Protein AF-A0A520QTR4-F1 (afdb_monomer)

Structure (mmCIF, N/CA/C/O backbone):
data_AF-A0A520QTR4-F1
#
_entry.id   AF-A0A520QTR4-F1
#
loop_
_atom_site.group_PDB
_atom_site.id
_atom_site.type_symbol
_atom_site.label_atom_id
_atom_site.label_alt_id
_atom_site.label_comp_id
_atom_site.label_asym_id
_atom_site.label_entity_id
_atom_site.label_seq_id
_atom_site.pdbx_PDB_ins_code
_atom_site.Cartn_x
_atom_site.Cartn_y
_atom_site.Cartn_z
_atom_site.occupancy
_atom_site.B_iso_or_equiv
_atom_site.auth_seq_id
_atom_site.auth_comp_id
_atom_site.auth_asym_id
_atom_site.auth_atom_id
_atom_site.pdbx_PDB_model_num
ATOM 1 N N . MET A 1 1 ? -9.742 20.555 -25.425 1.00 28.09 1 MET A N 1
ATOM 2 C CA . MET A 1 1 ? -9.258 20.853 -24.062 1.00 28.09 1 MET A CA 1
ATOM 3 C C . MET A 1 1 ? -10.455 21.306 -23.229 1.00 28.09 1 MET A C 1
ATOM 5 O O . MET A 1 1 ? -10.866 22.453 -23.338 1.00 28.09 1 MET A O 1
ATOM 9 N N . ARG A 1 2 ? -11.120 20.382 -22.523 1.00 24.83 2 ARG A N 1
ATOM 10 C CA . ARG A 1 2 ? -12.203 20.721 -21.587 1.00 24.83 2 ARG A CA 1
ATOM 11 C C . ARG A 1 2 ? -11.558 20.913 -20.219 1.00 24.83 2 ARG A C 1
ATOM 13 O O . ARG A 1 2 ? -11.101 19.946 -19.628 1.00 24.83 2 ARG A O 1
ATOM 20 N N . ALA A 1 3 ? -11.471 22.160 -19.768 1.00 27.55 3 ALA A N 1
ATOM 21 C CA . ALA A 1 3 ? -11.106 22.474 -18.397 1.00 27.55 3 ALA A CA 1
ATOM 22 C C . ALA A 1 3 ? -12.254 22.013 -17.489 1.00 27.55 3 ALA A C 1
ATOM 24 O O . ALA A 1 3 ? -13.329 22.614 -17.500 1.00 27.55 3 ALA A O 1
ATOM 25 N N . TYR A 1 4 ? -12.046 20.930 -16.742 1.00 31.22 4 TYR A N 1
ATOM 26 C CA . TYR A 1 4 ? -12.909 20.571 -15.621 1.00 31.22 4 TYR A CA 1
ATOM 27 C C . TYR A 1 4 ? -12.659 21.582 -14.494 1.00 31.22 4 TYR A C 1
ATOM 29 O O . TYR A 1 4 ? -11.861 21.366 -13.590 1.00 31.22 4 TYR A O 1
ATOM 37 N N . GLN A 1 5 ? -13.326 22.735 -14.569 1.00 32.75 5 GLN A N 1
ATOM 38 C CA . GLN A 1 5 ? -13.580 23.561 -13.394 1.00 32.75 5 GLN A CA 1
ATOM 39 C C . GLN A 1 5 ? -14.722 22.908 -12.613 1.00 32.75 5 GLN A C 1
ATOM 41 O O . GLN A 1 5 ? -15.891 23.237 -12.796 1.00 32.75 5 GLN A O 1
ATOM 46 N N . GLY A 1 6 ? -14.373 21.934 -11.777 1.00 25.56 6 GLY A N 1
ATOM 47 C CA . GLY A 1 6 ? -15.252 21.397 -10.748 1.00 25.56 6 GLY A CA 1
ATOM 48 C C . GLY A 1 6 ? -14.801 21.931 -9.398 1.00 25.56 6 GLY A C 1
ATOM 49 O O . GLY A 1 6 ? -13.712 21.607 -8.939 1.00 25.56 6 GLY A O 1
ATOM 50 N N . TYR A 1 7 ? -15.630 22.750 -8.756 1.00 31.52 7 TYR A N 1
ATOM 51 C CA . TYR A 1 7 ? -15.558 22.937 -7.310 1.00 31.52 7 TYR A CA 1
ATOM 52 C C . TYR A 1 7 ? -15.671 21.546 -6.661 1.00 31.52 7 TYR A C 1
ATOM 54 O O . TYR A 1 7 ? -16.750 20.954 -6.679 1.00 31.52 7 TYR A O 1
ATOM 62 N N . ALA A 1 8 ? -14.565 21.006 -6.143 1.00 29.84 8 ALA A N 1
ATOM 63 C CA . ALA A 1 8 ? -14.517 19.694 -5.504 1.00 29.84 8 ALA A CA 1
ATOM 64 C C . ALA A 1 8 ? -15.183 19.747 -4.120 1.00 29.84 8 ALA A C 1
ATOM 66 O O . ALA A 1 8 ? -14.545 19.848 -3.076 1.00 29.84 8 ALA A O 1
ATOM 67 N N . SER A 1 9 ? -16.511 19.692 -4.126 1.00 31.62 9 SER A N 1
ATOM 68 C CA . SER A 1 9 ? -17.288 19.157 -3.015 1.00 31.62 9 SER A CA 1
ATOM 69 C C . SER A 1 9 ? -17.184 17.629 -3.070 1.00 31.62 9 SER A C 1
ATOM 71 O O . SER A 1 9 ? -17.951 17.005 -3.789 1.00 31.62 9 SER A O 1
ATOM 73 N N . ASN A 1 10 ? -16.190 17.109 -2.342 1.00 46.09 10 ASN A N 1
ATOM 74 C CA . ASN A 1 10 ? -16.009 15.781 -1.733 1.00 46.09 10 ASN A CA 1
ATOM 75 C C . ASN A 1 10 ? -16.319 14.463 -2.496 1.00 46.09 10 ASN A C 1
ATOM 77 O O . ASN A 1 10 ? -17.395 14.253 -3.041 1.00 46.09 10 ASN A O 1
ATOM 81 N N . ASN A 1 11 ? -15.386 13.511 -2.314 1.00 44.66 11 ASN A N 1
ATOM 82 C CA . ASN A 1 11 ? -15.512 12.045 -2.433 1.00 44.66 11 ASN A CA 1
ATOM 83 C C . ASN A 1 11 ? -14.903 11.332 -3.658 1.00 44.66 11 ASN A C 1
ATOM 85 O O . ASN A 1 11 ? -15.283 10.202 -3.949 1.00 44.66 11 ASN A O 1
ATOM 89 N N . SER A 1 12 ? -13.924 11.932 -4.333 1.00 54.09 12 SER A N 1
ATOM 90 C CA . SER A 1 12 ? -13.092 11.267 -5.352 1.00 54.09 12 SER A CA 1
ATOM 91 C C . SER A 1 12 ? -11.619 11.329 -4.942 1.00 54.09 12 SER A C 1
ATOM 93 O O . SER A 1 12 ? -11.138 12.413 -4.604 1.00 54.09 12 SER A O 1
ATOM 95 N N . GLY A 1 13 ? -10.928 10.193 -4.964 1.00 60.75 13 GLY A N 1
ATOM 96 C CA . GLY A 1 13 ? -9.531 10.050 -4.554 1.00 60.75 13 GLY A CA 1
ATOM 97 C C . GLY A 1 13 ? -8.805 9.071 -5.469 1.00 60.75 13 GLY A C 1
ATOM 98 O O . GLY A 1 13 ? -9.439 8.345 -6.236 1.00 60.75 13 GLY A O 1
ATOM 99 N N . ASP A 1 14 ? -7.480 9.065 -5.397 1.00 76.12 14 ASP A N 1
ATOM 100 C CA . ASP A 1 14 ? -6.654 8.163 -6.187 1.00 76.12 14 ASP A CA 1
ATOM 101 C C . ASP A 1 14 ? -6.717 6.748 -5.606 1.00 76.12 14 ASP A C 1
ATOM 103 O O . ASP A 1 14 ? -6.559 6.518 -4.403 1.00 76.12 14 ASP A O 1
ATOM 107 N N . THR A 1 15 ? -6.907 5.774 -6.484 1.00 84.81 15 THR A N 1
ATOM 108 C CA . THR A 1 15 ? -6.666 4.362 -6.193 1.00 84.81 15 THR A CA 1
ATOM 109 C C . THR A 1 15 ? -5.233 4.038 -6.584 1.00 84.81 15 THR A C 1
ATOM 111 O O . THR A 1 15 ? -4.747 4.493 -7.621 1.00 84.81 15 THR A O 1
ATOM 114 N N . VAL A 1 16 ? -4.533 3.257 -5.764 1.00 88.75 16 VAL A N 1
ATOM 115 C CA . VAL A 1 16 ? -3.135 2.887 -6.013 1.00 88.75 16 VAL A CA 1
ATOM 116 C C . VAL A 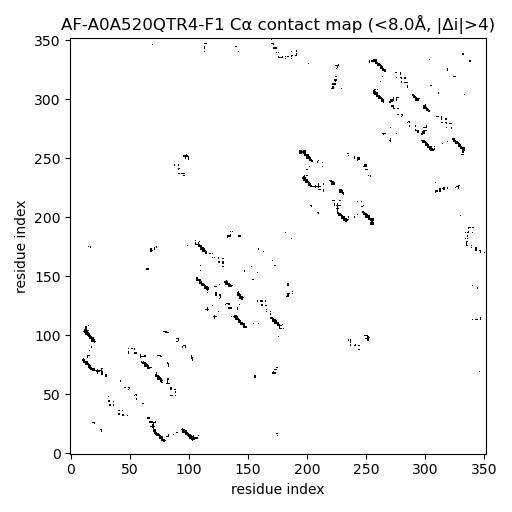1 16 ? -2.945 1.405 -5.735 1.00 88.75 16 VAL A C 1
ATOM 118 O O . VAL A 1 16 ? -3.335 0.906 -4.680 1.00 88.75 16 VAL A O 1
ATOM 121 N N . LEU A 1 17 ? -2.288 0.707 -6.657 1.00 92.12 17 LEU A N 1
ATOM 122 C CA . LEU A 1 17 ? -1.875 -0.681 -6.503 1.00 92.12 17 LEU A CA 1
ATOM 123 C C . LEU A 1 17 ? -0.378 -0.812 -6.777 1.00 92.12 17 LEU A C 1
ATOM 125 O O . LEU A 1 17 ? 0.110 -0.476 -7.854 1.00 92.12 17 LEU A O 1
ATOM 129 N N . VAL A 1 18 ? 0.340 -1.371 -5.809 1.00 94.50 18 VAL A N 1
ATOM 130 C CA . VAL A 1 18 ? 1.719 -1.832 -5.974 1.00 94.50 18 VAL A CA 1
ATOM 131 C C . VAL A 1 18 ? 1.753 -3.297 -5.599 1.00 94.50 18 VAL A C 1
ATOM 133 O O . VAL A 1 18 ? 1.499 -3.653 -4.448 1.00 94.50 18 VAL A O 1
ATOM 136 N N . ALA A 1 19 ? 2.059 -4.151 -6.566 1.00 95.88 19 ALA A N 1
ATOM 137 C CA . ALA A 1 19 ? 2.085 -5.592 -6.377 1.00 95.88 19 ALA A CA 1
ATOM 138 C C . ALA A 1 19 ? 3.401 -6.180 -6.885 1.00 95.88 19 ALA A C 1
ATOM 140 O O . ALA A 1 19 ? 3.914 -5.771 -7.923 1.00 95.88 19 ALA A O 1
ATOM 141 N N . ARG A 1 20 ? 3.951 -7.152 -6.155 1.00 95.12 20 ARG A N 1
ATOM 142 C CA . ARG A 1 20 ? 5.206 -7.825 -6.496 1.00 95.12 20 ARG A CA 1
ATOM 143 C C . ARG A 1 20 ? 4.964 -9.291 -6.805 1.00 95.12 20 ARG A C 1
ATOM 145 O O . ARG A 1 20 ? 4.457 -10.037 -5.971 1.00 95.12 20 ARG A O 1
ATOM 152 N N . PHE A 1 21 ? 5.365 -9.710 -7.993 1.00 94.62 21 PHE A N 1
ATOM 153 C CA . PHE A 1 21 ? 5.276 -11.091 -8.445 1.00 94.62 21 PHE A CA 1
ATOM 154 C C . PHE A 1 21 ? 6.551 -11.870 -8.126 1.00 94.62 21 PHE A C 1
ATOM 156 O O . PHE A 1 21 ? 7.594 -11.305 -7.780 1.00 94.62 21 PHE A O 1
ATOM 163 N N . VAL A 1 22 ? 6.470 -13.195 -8.246 1.00 91.56 22 VAL A N 1
ATOM 164 C CA . VAL A 1 22 ? 7.665 -14.039 -8.168 1.00 91.56 22 VAL A CA 1
ATOM 165 C C . VAL A 1 22 ? 8.499 -13.836 -9.428 1.00 91.56 22 VAL A C 1
ATOM 167 O O . VAL A 1 22 ? 9.708 -13.625 -9.326 1.00 91.56 22 VAL A O 1
ATOM 170 N N . GLU A 1 23 ? 7.844 -13.819 -10.591 1.00 91.19 23 GLU A N 1
ATOM 171 C CA . GLU A 1 23 ? 8.488 -13.670 -11.891 1.00 91.19 23 GLU A CA 1
ATOM 172 C C . GLU A 1 23 ? 8.130 -12.342 -12.564 1.00 91.19 23 GLU A C 1
ATOM 174 O O . GLU A 1 23 ? 6.981 -11.903 -12.564 1.00 91.19 23 GLU A O 1
ATOM 179 N N . ALA A 1 24 ? 9.116 -11.717 -13.214 1.00 90.94 24 ALA A N 1
ATOM 180 C CA . ALA A 1 24 ? 8.921 -10.446 -13.921 1.00 90.94 24 ALA A CA 1
ATOM 181 C C . ALA A 1 24 ? 7.898 -10.550 -15.063 1.00 90.94 24 ALA A C 1
ATOM 183 O O . ALA A 1 24 ? 7.149 -9.614 -15.341 1.00 90.94 24 ALA A O 1
ATOM 184 N N . LYS A 1 25 ? 7.834 -11.728 -15.693 1.00 90.75 25 LYS A N 1
ATOM 185 C CA . LYS A 1 25 ? 6.895 -12.024 -16.774 1.00 90.75 25 LYS A CA 1
ATOM 186 C C . LYS A 1 25 ? 5.438 -11.866 -16.339 1.00 90.75 25 LYS A C 1
ATOM 188 O O . LYS A 1 25 ? 4.631 -11.424 -17.140 1.00 90.75 25 LYS A O 1
ATOM 193 N N . GLU A 1 26 ? 5.096 -12.190 -15.093 1.00 92.00 26 GLU A N 1
ATOM 194 C CA . GLU A 1 26 ? 3.707 -12.122 -14.621 1.00 92.00 26 GLU A CA 1
ATOM 195 C C . GLU A 1 26 ? 3.210 -10.674 -14.514 1.00 92.00 26 GLU A C 1
ATOM 197 O O . GLU A 1 26 ? 2.085 -10.382 -14.918 1.00 92.00 26 GLU A O 1
ATOM 202 N N . ALA A 1 27 ? 4.061 -9.765 -14.023 1.00 91.31 27 ALA A N 1
ATOM 203 C CA . ALA A 1 27 ? 3.766 -8.333 -14.002 1.00 91.31 27 ALA A CA 1
ATOM 204 C C . ALA A 1 27 ? 3.680 -7.772 -15.429 1.00 91.31 27 ALA A C 1
ATOM 206 O O . ALA A 1 27 ? 2.748 -7.037 -15.752 1.00 91.31 27 ALA A O 1
ATOM 207 N N . ALA A 1 28 ? 4.633 -8.159 -16.285 1.00 89.88 28 ALA A N 1
ATOM 208 C CA . ALA A 1 28 ? 4.667 -7.736 -17.677 1.00 89.88 28 ALA A CA 1
ATOM 209 C C . ALA A 1 28 ? 3.439 -8.216 -18.454 1.00 89.88 28 ALA A C 1
ATOM 211 O O . ALA A 1 28 ? 2.872 -7.418 -19.170 1.00 89.88 28 ALA A O 1
ATOM 212 N N . GLU A 1 29 ? 2.959 -9.450 -18.280 1.00 88.62 29 GLU A N 1
ATOM 213 C CA . GLU A 1 29 ? 1.775 -9.971 -18.986 1.00 88.62 29 GLU A CA 1
ATOM 214 C C . GLU A 1 29 ? 0.505 -9.152 -18.722 1.00 88.62 29 GLU A C 1
ATOM 216 O O . GLU A 1 29 ? -0.279 -8.936 -19.645 1.00 88.62 29 GLU A O 1
ATOM 221 N N . ILE A 1 30 ? 0.312 -8.676 -17.486 1.00 86.25 30 ILE A N 1
ATOM 222 C CA . ILE A 1 30 ? -0.836 -7.830 -17.126 1.00 86.25 30 ILE A CA 1
ATOM 223 C C . ILE A 1 30 ? -0.770 -6.490 -17.870 1.00 86.25 30 ILE A C 1
ATOM 225 O O . ILE A 1 30 ? -1.806 -5.973 -18.273 1.00 86.25 30 ILE A O 1
ATOM 229 N N . VAL A 1 31 ? 0.435 -5.948 -18.083 1.00 84.75 31 VAL A N 1
ATOM 230 C CA . VAL A 1 31 ? 0.668 -4.663 -18.768 1.00 84.75 31 VAL A CA 1
ATOM 231 C C . VAL A 1 31 ? 0.784 -4.821 -20.289 1.00 84.75 31 VAL A C 1
ATOM 233 O O . VAL A 1 31 ? 0.333 -3.967 -21.043 1.00 84.75 31 VAL A O 1
ATOM 236 N N . ASP A 1 32 ? 1.366 -5.915 -20.771 1.00 77.12 32 ASP A N 1
ATOM 237 C CA . ASP A 1 32 ? 1.573 -6.238 -22.185 1.00 77.12 32 ASP A CA 1
ATOM 238 C C . ASP A 1 32 ? 0.255 -6.578 -22.870 1.00 77.12 32 ASP A C 1
ATOM 240 O O . ASP A 1 32 ? 0.077 -6.233 -24.038 1.00 77.12 32 ASP A O 1
ATOM 244 N N . ALA A 1 33 ? -0.709 -7.141 -22.130 1.00 63.03 33 ALA A N 1
ATOM 245 C CA . ALA A 1 33 ? -2.104 -7.209 -22.562 1.00 63.03 33 ALA A CA 1
ATOM 246 C C . ALA A 1 33 ? -2.687 -5.824 -22.934 1.00 63.03 33 ALA A C 1
ATOM 248 O O . ALA A 1 33 ? -3.745 -5.758 -23.557 1.00 63.03 33 ALA A O 1
ATOM 249 N N . LEU A 1 34 ? -1.997 -4.731 -22.580 1.00 57.53 34 LEU A N 1
ATOM 250 C CA . LEU A 1 34 ? -2.409 -3.339 -22.753 1.00 57.53 34 LEU A CA 1
ATOM 251 C C . LEU A 1 34 ? -1.544 -2.555 -23.766 1.00 57.53 34 LEU A C 1
ATOM 253 O O . LEU A 1 34 ? -1.839 -1.390 -24.045 1.00 57.53 34 LEU A O 1
ATOM 257 N N . ARG A 1 35 ? -0.465 -3.137 -24.319 1.00 51.06 35 ARG A N 1
ATOM 258 C CA . ARG A 1 35 ? 0.473 -2.420 -25.212 1.00 51.06 35 ARG A CA 1
ATOM 259 C C . ARG A 1 35 ? -0.013 -2.342 -26.665 1.00 51.06 35 ARG A C 1
ATOM 261 O O . ARG A 1 35 ? -0.475 -3.325 -27.232 1.00 51.06 35 ARG A O 1
ATOM 268 N N . GLY A 1 36 ? 0.228 -1.191 -27.308 1.00 40.94 36 GLY A N 1
ATOM 269 C CA . GLY A 1 36 ? 0.114 -1.007 -28.769 1.00 40.94 36 GLY A CA 1
ATOM 270 C C . GLY A 1 36 ? -1.216 -0.436 -29.263 1.00 40.94 36 GLY A C 1
ATOM 271 O O . GLY A 1 36 ? -1.585 -0.622 -30.420 1.00 40.94 36 GLY A O 1
ATOM 272 N N . VAL A 1 37 ? -1.947 0.231 -28.381 1.00 44.81 37 VAL A N 1
ATOM 273 C CA . VAL A 1 37 ? -3.361 0.512 -28.551 1.00 44.81 37 VAL A CA 1
ATOM 274 C C . VAL A 1 37 ? -3.613 1.971 -28.136 1.00 44.81 37 VAL A C 1
ATOM 276 O O . VAL A 1 37 ? -3.137 2.384 -27.083 1.00 44.81 37 VAL A O 1
ATOM 279 N N . ASP A 1 38 ? -4.287 2.762 -28.980 1.00 53.91 38 ASP A N 1
ATOM 280 C CA . ASP A 1 38 ? -4.696 4.157 -28.697 1.00 53.91 38 ASP A CA 1
ATOM 281 C C . ASP A 1 38 ? -5.309 4.271 -27.278 1.00 53.91 38 ASP A C 1
ATOM 283 O O . ASP A 1 38 ? -5.985 3.322 -26.876 1.00 53.91 38 ASP A O 1
ATOM 287 N N . PRO A 1 39 ? -5.103 5.357 -26.501 1.00 52.75 39 PRO A N 1
ATOM 288 C CA . PRO A 1 39 ? -5.696 5.534 -25.169 1.00 52.75 39 PRO A CA 1
ATOM 289 C C . PRO A 1 39 ? -7.172 5.112 -25.026 1.00 52.75 39 PRO A C 1
ATOM 291 O O . PRO A 1 39 ? -7.526 4.480 -24.030 1.00 52.75 39 PRO A O 1
ATOM 294 N N . GLU A 1 40 ? -8.027 5.372 -26.026 1.00 55.50 40 GLU A N 1
ATOM 295 C CA . GLU A 1 40 ? -9.436 4.922 -26.001 1.00 55.50 40 GLU A CA 1
ATOM 296 C C . GLU A 1 40 ? -9.584 3.395 -26.123 1.00 55.50 40 GLU A C 1
ATOM 298 O O . GLU A 1 40 ? -10.501 2.784 -25.573 1.00 55.50 40 GLU A O 1
ATOM 303 N N . VAL A 1 41 ? -8.664 2.748 -26.830 1.00 57.09 41 VAL A N 1
ATOM 304 C CA . VAL A 1 41 ? -8.666 1.306 -27.069 1.00 57.09 41 VAL A CA 1
ATOM 305 C C . VAL A 1 41 ? -7.884 0.567 -25.956 1.00 57.09 41 VAL A C 1
ATOM 307 O O . VAL A 1 41 ? -8.159 -0.604 -25.691 1.00 57.09 41 VAL A O 1
ATOM 310 N N . HIS A 1 42 ? -6.983 1.245 -25.227 1.00 60.34 42 HIS A N 1
ATOM 311 C CA . HIS A 1 42 ? -6.239 0.705 -24.075 1.00 60.34 42 HIS A CA 1
ATOM 312 C C . HIS A 1 42 ? -7.194 0.231 -22.970 1.00 60.34 42 HIS A C 1
ATOM 314 O O . HIS A 1 42 ? -7.065 -0.878 -22.450 1.00 60.34 42 HIS A O 1
ATOM 320 N N . GLN A 1 43 ? -8.238 1.020 -22.698 1.00 66.44 43 GLN A N 1
ATOM 321 C CA . GLN A 1 43 ? -9.297 0.653 -21.756 1.00 66.44 43 GLN A CA 1
ATOM 322 C C . GLN A 1 43 ? -10.089 -0.579 -22.222 1.00 66.44 43 GLN A C 1
ATOM 324 O O . GLN A 1 43 ? -10.485 -1.420 -21.415 1.00 66.44 43 GLN A O 1
ATOM 329 N N . HIS A 1 44 ? -10.295 -0.731 -23.534 1.00 71.56 44 HIS A N 1
ATOM 330 C CA . HIS A 1 44 ? -10.990 -1.888 -24.097 1.00 71.56 44 HIS A CA 1
ATOM 331 C C . HIS A 1 44 ? -10.155 -3.176 -24.010 1.00 71.56 44 HIS A C 1
ATOM 333 O O . HIS A 1 44 ? -10.698 -4.244 -23.708 1.00 71.56 44 HIS A O 1
ATOM 339 N N . ALA A 1 45 ? -8.843 -3.079 -24.238 1.00 75.31 45 ALA A N 1
ATOM 340 C CA . ALA A 1 45 ? -7.912 -4.195 -24.091 1.00 75.31 45 ALA A CA 1
ATOM 341 C C . ALA A 1 45 ? -7.824 -4.656 -22.627 1.00 75.31 45 ALA A C 1
ATOM 343 O O . ALA A 1 45 ? -7.997 -5.847 -22.358 1.00 75.31 45 ALA A O 1
ATOM 344 N N . LEU A 1 46 ? -7.690 -3.711 -21.685 1.00 77.38 46 LEU A N 1
ATOM 345 C CA . LEU A 1 46 ? -7.726 -3.992 -20.246 1.00 77.38 46 LEU A CA 1
ATOM 346 C C . LEU A 1 46 ? -9.018 -4.714 -19.855 1.00 77.38 46 LEU A C 1
ATOM 348 O O . LEU A 1 46 ? -8.985 -5.776 -19.238 1.00 77.38 46 LEU A O 1
ATOM 352 N N . ARG A 1 47 ? -10.166 -4.178 -20.280 1.00 79.06 47 ARG A N 1
ATOM 353 C CA . ARG A 1 47 ? -11.478 -4.773 -20.016 1.00 79.06 47 ARG A CA 1
ATOM 354 C C . ARG A 1 47 ? -11.575 -6.202 -20.553 1.00 79.06 47 ARG A C 1
ATOM 356 O O . ARG A 1 47 ? -12.066 -7.087 -19.859 1.00 79.06 47 ARG A O 1
ATOM 363 N N . SER A 1 48 ? -11.110 -6.431 -21.779 1.00 83.50 48 SER A N 1
ATOM 364 C CA . SER A 1 48 ? -11.147 -7.751 -22.420 1.00 83.50 48 SER A CA 1
ATOM 365 C C . SER A 1 48 ? -10.260 -8.762 -21.695 1.00 83.50 48 SER A C 1
ATOM 367 O O . SER A 1 48 ? -10.684 -9.895 -21.476 1.00 83.50 48 SER A O 1
ATOM 369 N N . PHE A 1 49 ? -9.063 -8.344 -21.276 1.00 86.44 49 PHE A N 1
ATOM 370 C CA . PHE A 1 49 ? -8.164 -9.160 -20.465 1.00 86.44 49 PHE A CA 1
ATOM 371 C C . PHE A 1 49 ? -8.804 -9.536 -19.122 1.00 86.44 49 PHE A C 1
ATOM 373 O O . PHE A 1 49 ? -8.864 -10.713 -18.781 1.00 86.44 49 PHE A O 1
ATOM 380 N N . LEU A 1 50 ? -9.356 -8.565 -18.391 1.00 87.25 50 LEU A N 1
ATOM 381 C CA . LEU A 1 50 ? -9.973 -8.813 -17.085 1.00 87.25 50 LEU A CA 1
ATOM 382 C C . LEU A 1 50 ? -11.216 -9.716 -17.185 1.00 87.25 50 LEU A C 1
ATOM 384 O O . LEU A 1 50 ? -11.403 -10.599 -16.351 1.00 87.25 50 LEU A O 1
ATOM 388 N N . LEU A 1 51 ? -12.031 -9.561 -18.236 1.00 87.88 51 LEU A N 1
ATOM 389 C CA . LEU A 1 51 ? -13.140 -10.482 -18.520 1.00 87.88 51 LEU A CA 1
ATOM 390 C C . LEU A 1 51 ? -12.646 -11.900 -18.834 1.00 87.88 51 LEU A C 1
ATOM 392 O O . LEU A 1 51 ? -13.270 -12.868 -18.405 1.00 87.88 51 LEU A O 1
ATOM 396 N N . ALA A 1 52 ? -11.531 -12.041 -19.557 1.00 88.88 52 ALA A N 1
ATOM 397 C CA . ALA A 1 52 ? -10.922 -13.343 -19.829 1.00 88.88 52 ALA A CA 1
ATOM 398 C C . ALA A 1 52 ? -10.358 -14.001 -18.556 1.00 88.88 52 ALA A C 1
ATOM 400 O O . ALA A 1 52 ? -10.402 -15.223 -18.426 1.00 88.88 52 ALA A O 1
ATOM 401 N N . GLU A 1 53 ? -9.908 -13.199 -17.588 1.00 90.25 53 GLU A N 1
ATOM 402 C CA . GLU A 1 53 ? -9.561 -13.643 -16.231 1.00 90.25 53 GLU A CA 1
ATOM 403 C C . GLU A 1 53 ? -10.807 -13.901 -15.352 1.00 90.25 53 GLU A C 1
ATOM 405 O O . GLU A 1 53 ? -10.686 -14.278 -14.186 1.00 90.25 53 GLU A O 1
ATOM 410 N N . GLY A 1 54 ? -12.019 -13.703 -15.879 1.00 89.94 54 GLY A N 1
ATOM 411 C CA . GLY A 1 54 ? -13.278 -13.966 -15.182 1.00 89.94 54 GLY A CA 1
ATOM 412 C C . GLY A 1 54 ? -13.642 -12.946 -14.102 1.00 89.94 54 GLY A C 1
ATOM 413 O O . GLY A 1 54 ? -14.399 -13.294 -13.201 1.00 89.94 54 GLY A O 1
ATOM 414 N N . CYS A 1 55 ? -13.097 -11.728 -14.156 1.00 87.12 55 CYS A N 1
ATOM 415 C CA . CYS A 1 55 ? -13.472 -10.651 -13.236 1.00 87.12 55 CYS A CA 1
ATOM 416 C C . CYS A 1 55 ? -14.884 -10.126 -13.531 1.00 87.12 55 CYS A C 1
ATOM 418 O O . CYS A 1 55 ? -15.269 -9.976 -14.696 1.00 87.12 55 CYS A O 1
ATOM 420 N N . ASP A 1 56 ? -15.618 -9.766 -12.476 1.00 83.38 56 ASP A N 1
ATOM 421 C CA . ASP A 1 56 ? -16.781 -8.890 -12.613 1.00 83.38 56 ASP A CA 1
ATOM 422 C C . ASP A 1 56 ? -16.305 -7.441 -12.756 1.00 83.38 56 ASP A C 1
ATOM 424 O O . ASP A 1 56 ? -15.471 -6.962 -11.992 1.00 83.38 56 ASP A O 1
ATOM 428 N N . LEU A 1 57 ? -16.829 -6.757 -13.769 1.00 79.00 57 LEU A N 1
ATOM 429 C CA . LEU A 1 57 ? -16.481 -5.378 -14.106 1.00 79.00 57 LEU A CA 1
ATOM 430 C C . LEU A 1 57 ? -17.632 -4.405 -13.824 1.00 79.00 57 LEU A C 1
ATOM 432 O O . LEU A 1 57 ? -17.625 -3.266 -14.302 1.00 79.00 57 LEU A O 1
ATOM 436 N N . SER A 1 58 ? -18.667 -4.862 -13.115 1.00 69.75 58 SER A N 1
ATOM 437 C CA . SER A 1 58 ? -19.754 -4.006 -12.662 1.00 69.75 58 SER A CA 1
ATOM 438 C C . SER A 1 58 ? -19.219 -2.941 -11.690 1.00 69.75 58 SER A C 1
ATOM 440 O O . SER A 1 58 ? -18.479 -3.234 -10.759 1.00 69.75 58 SER A O 1
ATOM 442 N N . GLY A 1 59 ? -19.534 -1.667 -11.950 1.00 56.75 59 GLY A N 1
ATOM 443 C CA . GLY A 1 59 ? -19.091 -0.546 -11.108 1.00 56.75 59 GLY A CA 1
ATOM 444 C C . GLY A 1 59 ? -17.659 -0.049 -11.339 1.00 56.75 59 GLY A C 1
ATOM 445 O O . GLY A 1 59 ? -17.273 0.929 -10.713 1.00 56.75 59 GLY A O 1
ATOM 446 N N . THR A 1 60 ? -16.878 -0.644 -12.248 1.00 57.97 60 THR A N 1
ATOM 447 C CA . THR A 1 60 ? -15.533 -0.132 -12.557 1.00 57.97 60 THR A CA 1
ATOM 448 C C . THR A 1 60 ? -15.595 1.019 -13.564 1.00 57.97 60 THR A C 1
ATOM 450 O O . THR A 1 60 ? -16.071 0.843 -14.693 1.00 57.97 60 THR A O 1
ATOM 453 N N . HIS A 1 61 ? -15.084 2.188 -13.177 1.00 58.56 61 HIS A N 1
ATOM 454 C CA . HIS A 1 61 ? -14.816 3.299 -14.087 1.00 58.56 61 HIS A CA 1
ATOM 455 C C . HIS A 1 61 ? -13.337 3.309 -14.480 1.00 58.56 61 HIS A C 1
ATOM 457 O O . HIS A 1 61 ? -12.456 3.007 -13.678 1.00 58.56 61 HIS A O 1
ATOM 463 N N . TRP A 1 62 ? -13.072 3.605 -15.751 1.00 61.88 62 TRP A N 1
ATOM 464 C CA . TRP A 1 62 ? -11.776 3.345 -16.369 1.00 61.88 62 TRP A CA 1
ATOM 465 C C . TRP A 1 62 ? -11.066 4.657 -16.668 1.00 61.88 62 TRP A C 1
ATOM 467 O O . TRP A 1 62 ? -11.329 5.300 -17.680 1.00 61.88 62 TRP A O 1
ATOM 477 N N . ASP A 1 63 ? -10.157 5.024 -15.777 1.00 70.62 63 ASP A N 1
ATOM 478 C CA . ASP A 1 63 ? -9.032 5.912 -16.060 1.00 70.62 63 ASP A CA 1
ATOM 479 C C . ASP A 1 63 ? -7.850 5.407 -15.231 1.00 70.62 63 ASP A C 1
ATOM 481 O O . ASP A 1 63 ? -7.545 5.929 -14.161 1.00 70.62 63 ASP A O 1
ATOM 485 N N . ALA A 1 64 ? -7.314 4.256 -15.649 1.00 77.94 64 ALA A N 1
ATOM 486 C CA . ALA A 1 64 ? -6.246 3.562 -14.948 1.00 77.94 64 ALA A CA 1
ATOM 487 C C . ALA A 1 64 ? -4.947 3.638 -15.750 1.00 77.94 64 ALA A C 1
ATOM 489 O O . ALA A 1 64 ? -4.915 3.346 -16.945 1.00 77.94 64 ALA A O 1
ATOM 490 N N . GLU A 1 65 ? -3.871 3.983 -15.062 1.00 84.88 65 GLU A N 1
ATOM 491 C CA . GLU A 1 65 ? -2.510 3.994 -15.573 1.00 84.88 65 GLU A CA 1
ATOM 492 C C . GLU A 1 65 ? -1.781 2.780 -15.000 1.00 84.88 65 GLU A C 1
ATOM 494 O O . GLU A 1 65 ? -1.829 2.553 -13.792 1.00 84.88 65 GLU A O 1
ATOM 499 N N . LEU A 1 66 ? -1.151 1.963 -15.850 1.00 87.81 66 LEU A N 1
ATOM 500 C CA . LEU A 1 66 ? -0.469 0.732 -15.445 1.00 87.81 66 LEU A CA 1
ATOM 501 C C . LEU A 1 66 ? 0.938 0.664 -16.041 1.00 87.81 66 LEU A C 1
ATOM 503 O O . LEU A 1 66 ? 1.143 0.957 -17.218 1.00 87.81 66 LEU A O 1
ATOM 507 N N . ALA A 1 67 ? 1.898 0.191 -15.250 1.00 90.88 67 ALA A N 1
ATOM 508 C CA . ALA A 1 67 ? 3.250 -0.105 -15.707 1.00 90.88 67 ALA A CA 1
ATOM 509 C C . ALA A 1 67 ? 3.842 -1.302 -14.959 1.00 90.88 67 ALA A C 1
ATOM 511 O O . ALA A 1 67 ? 3.455 -1.618 -13.833 1.00 90.88 67 ALA A O 1
ATOM 512 N N . SER A 1 68 ? 4.817 -1.963 -15.583 1.00 92.94 68 SER A N 1
ATOM 513 C CA . SER A 1 68 ? 5.561 -3.066 -14.973 1.00 92.94 68 SER A CA 1
ATOM 514 C C . SER A 1 68 ? 7.052 -2.758 -14.958 1.00 92.94 68 SER A C 1
ATOM 516 O O . SER A 1 68 ? 7.610 -2.405 -15.999 1.00 92.94 68 SER A O 1
ATOM 518 N N . VAL A 1 69 ? 7.716 -2.970 -13.821 1.00 93.25 69 VAL A N 1
ATOM 519 C CA . VAL A 1 69 ? 9.172 -2.821 -13.682 1.00 93.25 69 VAL A CA 1
ATOM 520 C C . VAL A 1 69 ? 9.747 -4.049 -12.993 1.00 93.25 69 VAL A C 1
ATOM 522 O O . VAL A 1 69 ? 9.560 -4.256 -11.795 1.00 93.25 69 VAL A O 1
ATOM 525 N N . GLY A 1 70 ? 10.442 -4.894 -13.757 1.00 91.19 70 GLY A N 1
ATOM 526 C CA . GLY A 1 70 ? 10.896 -6.189 -13.257 1.00 91.19 70 GLY A CA 1
ATOM 527 C C . GLY A 1 70 ? 9.710 -7.000 -12.729 1.00 91.19 70 GLY A C 1
ATOM 528 O O . GLY A 1 70 ? 8.794 -7.315 -13.479 1.00 91.19 70 GLY A O 1
ATOM 529 N N . ARG A 1 71 ? 9.723 -7.320 -11.432 1.00 93.31 71 ARG A N 1
ATOM 530 C CA . ARG A 1 71 ? 8.662 -8.077 -10.739 1.00 93.31 71 ARG A CA 1
ATOM 531 C C . ARG A 1 71 ? 7.502 -7.215 -10.240 1.00 93.31 71 ARG A C 1
ATOM 533 O O . ARG A 1 71 ? 6.547 -7.761 -9.694 1.00 93.31 71 ARG A O 1
ATOM 540 N N . MET A 1 72 ? 7.594 -5.898 -10.381 1.00 95.44 72 MET A N 1
ATOM 541 C CA . MET A 1 72 ? 6.609 -4.958 -9.858 1.00 95.44 72 MET A CA 1
ATOM 542 C C . MET A 1 72 ? 5.538 -4.655 -10.901 1.00 95.44 72 MET A C 1
ATOM 544 O O . MET A 1 72 ? 5.864 -4.352 -12.047 1.00 95.44 72 MET A O 1
ATOM 548 N N . LEU A 1 73 ? 4.279 -4.686 -10.477 1.00 95.25 73 LEU A N 1
ATOM 549 C CA . LEU A 1 73 ? 3.138 -4.066 -11.141 1.00 95.25 73 LEU A CA 1
ATOM 550 C C . LEU A 1 73 ? 2.779 -2.796 -10.368 1.00 95.25 73 LEU A C 1
ATOM 552 O O . LEU A 1 73 ? 2.556 -2.853 -9.156 1.00 95.25 73 LEU A O 1
ATOM 556 N N . LEU A 1 74 ? 2.724 -1.677 -11.079 1.00 94.00 74 LEU A N 1
ATOM 557 C CA . LEU A 1 74 ? 2.350 -0.365 -10.572 1.00 94.00 74 LEU A CA 1
ATOM 558 C C . LEU A 1 74 ? 1.070 0.057 -11.280 1.00 94.00 74 LEU A C 1
ATOM 560 O O . LEU A 1 74 ? 1.003 -0.026 -12.508 1.00 94.00 74 LEU A O 1
ATOM 564 N N . ALA A 1 75 ? 0.071 0.497 -10.526 1.00 90.00 75 ALA A N 1
ATOM 565 C CA . ALA A 1 75 ? -1.134 1.052 -11.105 1.00 90.00 75 ALA A CA 1
ATOM 566 C C . ALA A 1 75 ? -1.694 2.197 -10.269 1.00 90.00 75 ALA A C 1
ATOM 568 O O . ALA A 1 75 ? -1.657 2.154 -9.037 1.00 90.00 75 ALA A O 1
ATOM 56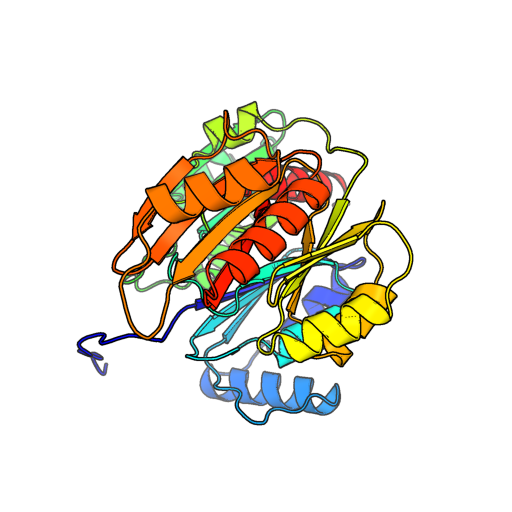9 N N . THR A 1 76 ? -2.264 3.179 -10.954 1.00 87.88 76 THR A N 1
ATOM 570 C CA . THR A 1 76 ? -3.147 4.183 -10.362 1.00 87.88 76 THR A CA 1
ATOM 571 C C . THR A 1 76 ? -4.452 4.212 -11.129 1.00 87.88 76 THR A C 1
ATOM 573 O O . THR A 1 76 ? -4.486 3.857 -12.304 1.00 87.88 76 THR A O 1
ATOM 576 N N . GLY A 1 77 ? -5.521 4.657 -10.493 1.00 81.25 77 GLY A N 1
ATOM 577 C CA . GLY A 1 77 ? -6.759 4.968 -11.188 1.00 81.25 77 GLY A CA 1
ATOM 578 C C . GLY A 1 77 ? -7.582 5.979 -10.415 1.00 81.25 77 GLY A C 1
ATOM 579 O O . GLY A 1 77 ? -7.395 6.124 -9.208 1.00 81.25 77 GLY A O 1
ATOM 580 N N . TYR A 1 78 ? -8.493 6.662 -11.093 1.00 77.50 78 TYR A N 1
ATOM 581 C CA . TYR A 1 78 ? -9.322 7.685 -10.467 1.00 77.50 78 TYR A CA 1
ATOM 582 C C . TYR A 1 78 ? -10.791 7.266 -10.452 1.00 77.50 78 TYR A C 1
ATOM 584 O O . TYR A 1 78 ? -11.422 7.166 -11.505 1.00 77.50 78 TYR A O 1
ATOM 592 N N . ASP A 1 79 ? -11.338 7.023 -9.260 1.00 71.56 79 ASP A N 1
ATOM 593 C CA . ASP A 1 79 ? -12.751 6.690 -9.077 1.00 71.56 79 ASP A CA 1
ATOM 594 C C . ASP A 1 79 ? -13.221 7.006 -7.639 1.00 71.56 79 ASP A C 1
ATOM 596 O O . ASP A 1 79 ? -12.432 6.908 -6.699 1.00 71.56 79 ASP A O 1
ATOM 600 N N . PRO A 1 80 ? -14.493 7.396 -7.415 1.00 66.12 80 PRO A N 1
ATOM 601 C CA . PRO A 1 80 ? -15.074 7.487 -6.070 1.00 66.12 80 PRO A CA 1
ATOM 602 C C . PRO A 1 80 ? -15.130 6.154 -5.299 1.00 66.12 80 PRO A C 1
ATOM 604 O O . PRO A 1 80 ? -15.312 6.181 -4.082 1.00 66.12 80 PRO A O 1
ATOM 607 N N . SER A 1 81 ? -15.010 5.014 -5.982 1.00 74.75 81 SER A N 1
ATOM 608 C CA . SER A 1 81 ? -14.934 3.661 -5.422 1.00 74.75 81 SER A CA 1
ATOM 609 C C . SER A 1 81 ? -13.563 3.022 -5.712 1.00 74.75 81 SER A C 1
ATOM 611 O O . SER A 1 81 ? -12.542 3.647 -5.449 1.00 74.75 81 SER A O 1
ATOM 613 N N . ASP A 1 82 ? -13.491 1.782 -6.208 1.00 80.06 82 ASP A N 1
ATOM 614 C CA . ASP A 1 82 ? -12.227 1.081 -6.479 1.00 80.06 82 ASP A CA 1
ATOM 615 C C . ASP A 1 82 ? -11.987 0.880 -7.981 1.00 80.06 82 ASP A C 1
ATOM 617 O O . ASP A 1 82 ? -12.322 -0.162 -8.551 1.00 80.06 82 ASP A O 1
ATOM 621 N N . ALA A 1 83 ? -11.334 1.854 -8.622 1.00 79.75 83 ALA A N 1
ATOM 622 C CA . ALA A 1 83 ? -10.954 1.787 -10.040 1.00 79.75 83 ALA A CA 1
ATOM 623 C C . ALA A 1 83 ? -10.054 0.580 -10.376 1.00 79.75 83 ALA A C 1
ATOM 625 O O . ALA A 1 83 ? -9.987 0.145 -11.525 1.00 79.75 83 ALA A O 1
ATOM 626 N N . LEU A 1 84 ? -9.344 0.032 -9.381 1.00 85.50 84 LEU A N 1
ATOM 627 C CA . LEU A 1 84 ? -8.352 -1.031 -9.555 1.00 85.50 84 LEU A CA 1
ATOM 628 C C . LEU A 1 84 ? -8.819 -2.389 -9.016 1.00 85.50 84 LEU A C 1
ATOM 630 O O . LEU A 1 84 ? -8.018 -3.327 -8.987 1.00 85.50 84 LEU A O 1
ATOM 634 N N . GLY A 1 85 ? -10.092 -2.530 -8.625 1.00 87.00 85 GLY A N 1
ATOM 635 C CA . GLY A 1 85 ? -10.618 -3.743 -7.985 1.00 87.00 85 GLY A CA 1
ATOM 636 C C . GLY A 1 85 ? -10.326 -5.025 -8.776 1.00 87.00 85 GLY A C 1
ATOM 637 O O . GLY A 1 85 ? -9.728 -5.963 -8.248 1.00 87.00 85 GLY A O 1
ATOM 638 N N . ALA A 1 86 ? -10.636 -5.034 -10.075 1.00 88.00 86 ALA A N 1
ATOM 639 C CA . ALA A 1 86 ? -10.390 -6.183 -10.951 1.00 88.00 86 ALA A CA 1
ATOM 640 C C . ALA A 1 86 ? -8.888 -6.447 -11.202 1.00 88.00 86 ALA A C 1
ATOM 642 O O . ALA A 1 86 ? -8.446 -7.597 -11.241 1.00 88.00 86 ALA A O 1
ATOM 643 N N . VAL A 1 87 ? -8.061 -5.400 -11.314 1.00 89.56 87 VAL A N 1
ATOM 644 C CA . VAL A 1 87 ? -6.598 -5.552 -11.460 1.00 89.56 87 VAL A CA 1
ATOM 645 C C . VAL A 1 87 ? -6.002 -6.178 -10.195 1.00 89.56 87 VAL A C 1
ATOM 647 O O . VAL A 1 87 ? -5.163 -7.080 -10.264 1.00 89.56 87 VAL A O 1
ATOM 650 N N . ARG A 1 88 ? -6.477 -5.744 -9.025 1.00 90.56 88 ARG A N 1
ATOM 651 C CA . ARG A 1 88 ? -6.084 -6.269 -7.716 1.00 90.56 88 ARG A CA 1
ATOM 652 C C . ARG A 1 88 ? -6.527 -7.711 -7.516 1.00 90.56 88 ARG A C 1
ATOM 654 O O . ARG A 1 88 ? -5.749 -8.511 -6.991 1.00 90.56 88 ARG A O 1
ATOM 661 N N . GLU A 1 89 ? -7.734 -8.053 -7.959 1.00 91.56 89 GLU A N 1
ATOM 662 C CA . GLU A 1 89 ? -8.224 -9.429 -7.993 1.00 91.56 89 GLU A CA 1
ATOM 663 C C . GLU A 1 89 ? -7.272 -10.315 -8.810 1.00 91.56 89 GLU A C 1
ATOM 665 O O . GLU A 1 89 ? -6.789 -11.335 -8.311 1.00 91.56 89 GLU A O 1
ATOM 670 N N . VAL A 1 90 ? -6.944 -9.922 -10.047 1.00 92.62 90 VAL A N 1
ATOM 671 C CA . VAL A 1 90 ? -6.017 -10.682 -10.904 1.00 92.62 90 VAL A CA 1
ATOM 672 C C . VAL A 1 90 ? -4.648 -10.825 -10.246 1.00 92.62 90 VAL A C 1
ATOM 674 O O . VAL A 1 90 ? -4.140 -11.944 -10.145 1.00 92.62 90 VAL A O 1
ATOM 677 N N . ALA A 1 91 ? -4.067 -9.737 -9.732 1.00 94.25 91 ALA A N 1
ATOM 678 C CA . ALA A 1 91 ? -2.778 -9.783 -9.044 1.00 94.25 91 ALA A CA 1
ATOM 679 C C . ALA A 1 91 ? -2.807 -10.754 -7.847 1.00 94.25 91 ALA A C 1
ATOM 681 O O . ALA A 1 91 ? -1.927 -11.610 -7.707 1.00 94.25 91 ALA A O 1
ATOM 682 N N . THR A 1 92 ? -3.862 -10.700 -7.032 1.00 94.19 92 THR A N 1
ATOM 683 C CA . THR A 1 92 ? -4.043 -11.563 -5.855 1.00 94.19 92 THR A CA 1
ATOM 684 C C . THR A 1 92 ? -4.214 -13.034 -6.240 1.00 94.19 92 THR A C 1
ATOM 686 O O . THR A 1 92 ? -3.538 -13.909 -5.685 1.00 94.19 92 THR A O 1
ATOM 689 N N . ARG A 1 93 ? -5.069 -13.334 -7.227 1.00 93.38 93 ARG A N 1
ATOM 690 C CA . ARG A 1 93 ? -5.310 -14.703 -7.720 1.00 93.38 93 ARG A CA 1
ATOM 691 C C . ARG A 1 93 ? -4.078 -15.294 -8.395 1.00 93.38 93 ARG A C 1
ATOM 693 O O . ARG A 1 93 ? -3.798 -16.484 -8.215 1.00 93.38 93 ARG A O 1
ATOM 700 N N . ARG A 1 94 ? -3.286 -14.481 -9.098 1.00 93.50 94 ARG A N 1
ATOM 701 C CA . ARG A 1 94 ? -1.985 -14.894 -9.651 1.00 93.50 94 ARG A CA 1
ATOM 702 C C . ARG A 1 94 ? -0.935 -15.082 -8.552 1.00 93.50 94 ARG A C 1
ATOM 704 O O . ARG A 1 94 ? -0.153 -16.025 -8.615 1.00 93.50 94 ARG A O 1
ATOM 711 N N . GLY A 1 95 ? -1.080 -14.403 -7.417 1.00 93.00 95 GLY A N 1
ATOM 712 C CA . GLY A 1 95 ? -0.307 -14.654 -6.198 1.00 93.00 95 GLY A CA 1
ATOM 713 C C . GLY A 1 95 ? 0.745 -13.598 -5.910 1.00 93.00 95 GLY A C 1
ATOM 714 O O . GLY A 1 95 ? 1.714 -13.903 -5.216 1.00 93.00 95 GLY A O 1
ATOM 715 N N . ALA A 1 96 ? 0.549 -12.392 -6.435 1.00 95.06 96 ALA A N 1
ATOM 716 C CA . ALA A 1 96 ? 1.385 -11.254 -6.125 1.00 95.06 96 ALA A CA 1
ATOM 717 C C . ALA A 1 96 ? 1.291 -10.883 -4.640 1.00 95.06 96 ALA A C 1
ATOM 719 O O . ALA A 1 96 ? 0.228 -10.947 -4.017 1.00 95.06 96 ALA A O 1
ATOM 720 N N . GLU A 1 97 ? 2.415 -10.442 -4.091 1.00 94.69 97 GLU A N 1
ATOM 721 C CA . GLU A 1 97 ? 2.471 -9.730 -2.824 1.00 94.69 97 GLU A CA 1
ATOM 722 C C . GLU A 1 97 ? 1.950 -8.311 -3.074 1.00 94.69 97 GLU A C 1
ATOM 724 O O . GLU A 1 97 ? 2.647 -7.490 -3.666 1.00 94.69 97 GLU A O 1
ATOM 729 N N . VAL A 1 98 ? 0.716 -8.016 -2.670 1.00 94.69 98 VAL A N 1
ATOM 730 C CA . VAL A 1 98 ? 0.173 -6.652 -2.742 1.00 94.69 98 VAL A CA 1
ATOM 731 C C . VAL A 1 98 ? 0.800 -5.827 -1.619 1.00 94.69 98 VAL A C 1
ATOM 733 O O . VAL A 1 98 ? 0.550 -6.105 -0.455 1.00 94.69 98 VAL A O 1
ATOM 736 N N . LEU A 1 99 ? 1.645 -4.855 -1.954 1.00 91.94 99 LEU A N 1
ATOM 737 C CA . LEU A 1 99 ? 2.453 -4.055 -1.019 1.00 91.94 99 LEU A CA 1
ATOM 738 C C . LEU A 1 99 ? 1.818 -2.699 -0.702 1.00 91.94 99 LEU A C 1
ATOM 740 O O . LEU A 1 99 ? 2.067 -2.120 0.355 1.00 91.94 99 LEU A O 1
ATOM 744 N N . HIS A 1 100 ? 1.021 -2.185 -1.636 1.00 86.81 100 HIS A N 1
ATOM 745 C CA . HIS A 1 100 ? 0.207 -0.997 -1.453 1.00 86.81 100 HIS A CA 1
ATOM 746 C C . HIS A 1 100 ? -1.093 -1.139 -2.248 1.00 86.81 100 HIS A C 1
ATOM 748 O O . HIS A 1 100 ? -1.083 -1.722 -3.331 1.00 86.81 100 HIS A O 1
ATOM 754 N N . SER A 1 101 ? -2.212 -0.679 -1.684 1.00 83.56 101 SER A N 1
ATOM 755 C CA . SER A 1 101 ? -3.546 -1.023 -2.186 1.00 83.56 101 SER A CA 1
ATOM 756 C C . SER A 1 101 ? -4.634 -0.027 -1.762 1.00 83.56 101 SER A C 1
ATOM 758 O O . SER A 1 101 ? -5.738 -0.440 -1.396 1.00 83.56 101 SER A O 1
ATOM 760 N N . ALA A 1 102 ? -4.326 1.270 -1.733 1.00 81.25 102 ALA A N 1
ATOM 761 C CA . ALA A 1 102 ? -5.311 2.284 -1.367 1.00 81.25 102 ALA A CA 1
ATOM 762 C C . ALA A 1 102 ? -6.472 2.306 -2.376 1.00 81.25 102 ALA A C 1
ATOM 764 O O . ALA A 1 102 ? -6.255 2.344 -3.586 1.00 81.25 102 ALA A O 1
ATOM 765 N N . VAL A 1 103 ? -7.705 2.266 -1.868 1.00 78.25 103 VAL A N 1
ATOM 766 C CA . VAL A 1 103 ? -8.934 2.450 -2.664 1.00 78.25 103 VAL A CA 1
ATOM 767 C C . VAL A 1 103 ? -9.327 3.924 -2.742 1.00 78.25 103 VAL A C 1
ATOM 769 O O . VAL A 1 103 ? -10.031 4.326 -3.653 1.00 78.25 103 VAL A O 1
ATOM 772 N N . HIS A 1 104 ? -8.868 4.743 -1.797 1.00 76.69 104 HIS A N 1
ATOM 773 C CA . HIS A 1 104 ? -9.195 6.160 -1.760 1.00 76.69 104 HIS A CA 1
ATOM 774 C C . HIS A 1 104 ? -8.083 6.932 -1.051 1.00 76.69 104 HIS A C 1
ATOM 776 O O . HIS A 1 104 ? -8.071 7.022 0.176 1.00 76.69 104 HIS A O 1
ATOM 782 N N . SER A 1 105 ? -7.110 7.435 -1.808 1.00 74.50 105 SER A N 1
ATOM 783 C CA . SER A 1 105 ? -6.044 8.291 -1.291 1.00 74.50 105 SER A CA 1
ATOM 784 C C . SER A 1 105 ? -6.248 9.730 -1.750 1.00 74.50 105 SER A C 1
ATOM 786 O O . SER A 1 105 ? -6.523 9.991 -2.918 1.00 74.50 105 SER A O 1
ATOM 788 N N . HIS A 1 106 ? -6.116 10.670 -0.818 1.00 74.25 106 HIS A N 1
ATOM 789 C CA . HIS A 1 106 ? -6.048 12.099 -1.132 1.00 74.25 106 HIS A CA 1
ATOM 790 C C . HIS A 1 106 ? -4.607 12.593 -1.284 1.00 74.25 106 HIS A C 1
ATOM 792 O O . HIS A 1 106 ? -4.405 13.738 -1.672 1.00 74.25 106 HIS A O 1
ATOM 798 N N . ASP A 1 107 ? -3.624 11.741 -0.983 1.00 74.69 107 ASP A N 1
ATOM 799 C CA . ASP A 1 107 ? -2.212 12.048 -1.152 1.00 74.69 107 ASP A CA 1
ATOM 800 C C . ASP A 1 107 ? -1.746 11.491 -2.505 1.00 74.69 107 ASP A C 1
ATOM 802 O O . ASP A 1 107 ? -1.746 10.267 -2.689 1.00 74.69 107 ASP A O 1
ATOM 806 N N . PRO A 1 108 ? -1.301 12.343 -3.446 1.00 76.88 108 PRO A N 1
ATOM 807 C CA . PRO A 1 108 ? -0.796 11.870 -4.725 1.00 76.88 108 PRO A CA 1
ATOM 808 C C . PRO A 1 108 ? 0.370 10.887 -4.529 1.00 76.88 108 PRO A C 1
ATOM 810 O O . PRO A 1 108 ? 1.289 11.161 -3.741 1.00 76.88 108 PRO A O 1
ATOM 813 N N . PRO A 1 109 ? 0.397 9.752 -5.249 1.00 85.38 109 PRO A N 1
ATOM 814 C CA . PRO A 1 109 ? 1.506 8.818 -5.149 1.00 85.38 109 PRO A CA 1
ATOM 815 C C . PRO A 1 109 ? 2.800 9.466 -5.652 1.00 85.38 109 PRO A C 1
ATOM 817 O O . PRO A 1 109 ? 2.831 10.179 -6.654 1.00 85.38 109 PRO A O 1
ATOM 820 N N . THR A 1 110 ? 3.903 9.191 -4.968 1.00 89.62 110 THR A N 1
ATOM 821 C CA . THR A 1 110 ? 5.247 9.575 -5.402 1.00 89.62 110 THR A CA 1
ATOM 822 C C . THR A 1 110 ? 5.892 8.395 -6.109 1.00 89.62 110 THR A C 1
ATOM 824 O O . THR A 1 110 ? 5.930 7.287 -5.569 1.00 89.62 110 THR A O 1
ATOM 827 N N . LEU A 1 111 ? 6.437 8.627 -7.300 1.00 93.06 111 LEU A N 1
ATOM 828 C CA . LEU A 1 111 ? 7.237 7.632 -7.997 1.00 93.06 111 LEU A CA 1
ATOM 829 C C . LEU A 1 111 ? 8.640 7.602 -7.385 1.00 93.06 111 LEU A C 1
ATOM 831 O O . LEU A 1 111 ? 9.380 8.585 -7.446 1.00 93.06 111 LEU A O 1
ATOM 835 N N . LEU A 1 112 ? 9.009 6.465 -6.805 1.00 95.38 112 LEU A N 1
ATOM 836 C CA . LEU A 1 112 ? 10.353 6.187 -6.319 1.00 95.38 112 LEU A CA 1
ATOM 837 C C . LEU A 1 112 ? 11.089 5.341 -7.357 1.00 95.38 112 LEU A C 1
ATOM 839 O O . LEU A 1 112 ? 10.619 4.269 -7.731 1.00 95.38 112 LEU A O 1
ATOM 843 N N . ILE A 1 113 ? 12.265 5.797 -7.781 1.00 95.94 113 ILE A N 1
ATOM 844 C CA . ILE A 1 113 ? 13.162 5.082 -8.694 1.00 95.94 113 ILE A CA 1
ATOM 845 C C . ILE A 1 113 ? 14.455 4.734 -7.965 1.00 95.94 113 ILE A C 1
ATOM 847 O O . ILE A 1 113 ? 14.972 5.527 -7.180 1.00 95.94 113 ILE A O 1
ATOM 851 N N . ALA A 1 114 ? 14.992 3.546 -8.242 1.00 95.94 114 ALA A N 1
ATOM 852 C CA . ALA A 1 114 ? 16.312 3.137 -7.795 1.00 95.94 114 ALA A CA 1
ATOM 853 C C . ALA A 1 114 ? 17.123 2.566 -8.957 1.00 95.94 114 ALA A C 1
ATOM 855 O O . ALA A 1 114 ? 16.609 1.822 -9.793 1.00 95.94 114 ALA A O 1
ATOM 856 N N . THR A 1 115 ? 18.416 2.872 -8.965 1.00 95.19 115 THR A N 1
ATOM 857 C CA . THR A 1 115 ? 19.383 2.327 -9.920 1.00 95.19 115 THR A CA 1
ATOM 858 C C . THR A 1 115 ? 20.747 2.117 -9.260 1.00 95.19 115 THR A C 1
ATOM 860 O O . THR A 1 115 ? 20.956 2.467 -8.092 1.00 95.19 115 THR A O 1
ATOM 863 N N . GLN A 1 116 ? 21.687 1.496 -9.968 1.00 93.00 116 GLN A N 1
ATOM 864 C CA . GLN A 1 116 ? 23.051 1.323 -9.479 1.00 93.00 116 GLN A CA 1
ATOM 865 C C . GLN A 1 116 ? 23.846 2.629 -9.583 1.00 93.00 116 GLN A C 1
ATOM 867 O O . GLN A 1 116 ? 23.824 3.324 -10.589 1.00 93.00 116 GLN A O 1
ATOM 872 N N . ALA A 1 117 ? 24.609 2.938 -8.534 1.00 88.38 117 ALA A N 1
ATOM 873 C CA . ALA A 1 117 ? 25.432 4.147 -8.457 1.00 88.38 117 ALA A CA 1
ATOM 874 C C . ALA A 1 117 ? 26.737 4.065 -9.259 1.00 88.38 117 ALA A C 1
ATOM 876 O O . ALA A 1 117 ? 27.492 5.034 -9.326 1.00 88.38 117 ALA A O 1
ATOM 877 N N . ARG A 1 118 ? 27.078 2.877 -9.761 1.00 81.56 118 ARG A N 1
ATOM 878 C CA . ARG A 1 118 ? 28.240 2.641 -10.615 1.00 81.56 118 ARG A CA 1
ATOM 879 C C . ARG A 1 118 ? 27.733 2.037 -11.909 1.00 81.56 118 ARG A C 1
ATOM 881 O O . ARG A 1 118 ? 27.022 1.042 -11.874 1.00 81.56 118 ARG A O 1
ATOM 888 N N . GLY A 1 119 ? 28.136 2.624 -13.021 1.00 76.62 119 GLY A N 1
ATOM 889 C CA . GLY A 1 119 ? 27.739 2.196 -14.348 1.00 76.62 119 GLY A CA 1
ATOM 890 C C . GLY A 1 119 ? 28.379 3.088 -15.407 1.00 76.62 119 GLY A C 1
ATOM 891 O O . GLY A 1 119 ? 29.139 3.997 -15.065 1.00 76.62 119 GLY A O 1
ATOM 892 N N . PRO A 1 120 ? 28.090 2.830 -16.689 1.00 71.94 120 PRO A N 1
ATOM 893 C CA . PRO A 1 120 ? 28.562 3.664 -17.794 1.00 71.94 120 PRO A CA 1
ATOM 894 C C . PRO A 1 120 ? 27.934 5.068 -17.798 1.00 71.94 120 PRO A C 1
ATOM 896 O O . PRO A 1 120 ? 28.428 5.954 -18.488 1.00 71.94 120 PRO A O 1
ATOM 899 N N . VAL A 1 121 ? 26.859 5.260 -17.031 1.00 82.44 121 VAL A N 1
ATOM 900 C CA . VAL A 1 121 ? 26.094 6.499 -16.912 1.00 82.44 121 VAL A CA 1
ATOM 901 C C . VAL A 1 121 ? 26.226 7.039 -15.487 1.00 82.44 121 VAL A C 1
ATOM 903 O O . VAL A 1 121 ? 26.206 6.271 -14.521 1.00 82.44 121 VAL A O 1
ATOM 906 N N . ASP A 1 122 ? 26.347 8.361 -15.351 1.00 90.56 122 ASP A N 1
ATOM 907 C CA . ASP A 1 122 ? 26.264 9.032 -14.055 1.00 90.56 122 ASP A CA 1
ATOM 908 C C . ASP A 1 122 ? 24.799 9.106 -13.605 1.00 90.56 122 ASP A C 1
ATOM 910 O O . ASP A 1 122 ? 24.066 10.037 -13.938 1.00 90.56 122 ASP A O 1
ATOM 914 N N . ALA A 1 123 ? 24.370 8.079 -12.869 1.00 91.62 123 ALA A N 1
ATOM 915 C CA . ALA A 1 123 ? 22.989 7.910 -12.436 1.00 91.62 123 ALA A CA 1
ATOM 916 C C . ALA A 1 123 ? 22.441 9.112 -11.651 1.00 91.62 123 ALA A C 1
ATOM 918 O O . ALA A 1 123 ? 21.282 9.470 -11.835 1.00 91.62 123 ALA A O 1
ATOM 919 N N . GLU A 1 124 ? 23.246 9.743 -10.788 1.00 94.25 124 GLU A N 1
ATOM 920 C CA . GLU A 1 124 ? 22.792 10.899 -10.001 1.00 94.25 124 GLU A CA 1
ATOM 921 C C . GLU A 1 124 ? 22.496 12.085 -10.923 1.00 94.25 124 GLU A C 1
ATOM 923 O O . GLU A 1 124 ? 21.427 12.691 -10.833 1.00 94.25 124 GLU A O 1
ATOM 928 N N . THR A 1 125 ? 23.411 12.369 -11.854 1.00 94.00 125 THR A N 1
ATOM 929 C CA . THR A 1 125 ? 23.235 13.431 -12.849 1.00 94.00 125 THR A CA 1
ATOM 930 C C . THR A 1 125 ? 22.031 13.162 -13.749 1.00 94.00 125 THR A C 1
ATOM 932 O O . THR A 1 125 ? 21.197 14.051 -13.921 1.00 94.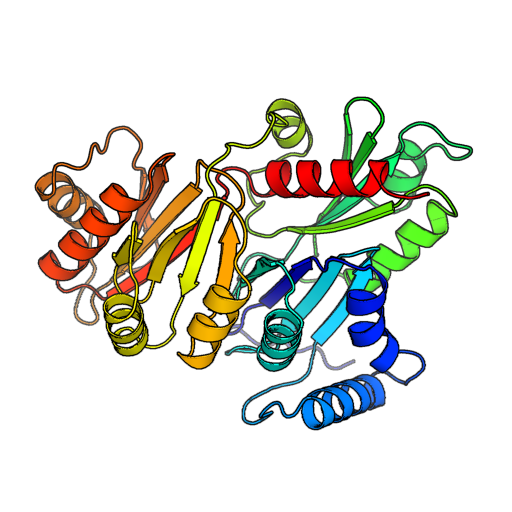00 125 THR A O 1
ATOM 935 N N . GLU A 1 126 ? 21.878 11.947 -14.283 1.00 94.62 126 GLU A N 1
ATOM 936 C CA . GLU A 1 126 ? 20.748 11.631 -15.166 1.00 94.62 126 GLU A CA 1
ATOM 937 C C . GLU A 1 126 ? 19.395 11.707 -14.458 1.00 94.62 126 GLU A C 1
ATOM 939 O O . GLU A 1 126 ? 18.418 12.149 -15.062 1.00 94.62 126 GLU A O 1
ATOM 944 N N . LEU A 1 127 ? 19.322 11.335 -13.177 1.00 94.25 127 LEU A N 1
ATOM 945 C CA . LEU A 1 127 ? 18.094 11.453 -12.386 1.00 94.25 127 LEU A CA 1
ATOM 946 C C . LEU A 1 127 ? 17.704 12.920 -12.155 1.00 94.25 127 LEU A C 1
ATOM 948 O O . LEU A 1 127 ? 16.531 13.270 -12.299 1.00 94.25 127 LEU A O 1
ATOM 952 N N . TRP A 1 128 ? 18.670 13.807 -11.898 1.00 95.00 128 TRP A N 1
ATOM 953 C CA . TRP A 1 128 ? 18.402 15.249 -11.850 1.00 95.00 128 TRP A CA 1
ATOM 954 C C . TRP A 1 128 ? 17.971 15.805 -13.208 1.00 95.00 128 TRP A C 1
ATOM 956 O O . TRP A 1 128 ? 17.016 16.577 -13.286 1.00 95.00 128 TRP A O 1
ATOM 966 N N . VAL A 1 129 ? 18.623 15.384 -14.294 1.00 93.00 129 VAL A N 1
ATOM 967 C CA . VAL A 1 129 ? 18.248 15.773 -15.664 1.00 93.00 129 VAL A CA 1
ATOM 968 C C . VAL A 1 129 ? 16.861 15.229 -16.043 1.00 93.00 129 VAL A C 1
ATOM 970 O O . VAL A 1 129 ? 16.150 15.854 -16.831 1.00 93.00 129 VAL A O 1
ATOM 973 N N . ALA A 1 130 ? 16.449 14.089 -15.483 1.00 91.06 130 ALA A N 1
ATOM 974 C CA . ALA A 1 130 ? 15.098 13.542 -15.608 1.00 91.06 130 ALA A CA 1
ATOM 975 C C . ALA A 1 130 ? 14.042 14.345 -14.829 1.00 91.06 130 ALA A C 1
ATOM 977 O O . ALA A 1 130 ? 12.852 14.118 -15.033 1.00 91.06 130 ALA A O 1
ATOM 978 N N . GLY A 1 131 ? 14.458 15.286 -13.976 1.00 91.12 131 GLY A N 1
ATOM 979 C CA . GLY A 1 131 ? 13.565 16.144 -13.203 1.00 91.12 131 GLY A CA 1
ATOM 980 C C . GLY A 1 131 ? 13.156 15.568 -11.850 1.00 91.12 131 GLY A C 1
ATOM 981 O O . GLY A 1 131 ? 12.052 15.861 -11.400 1.00 91.12 131 GLY A O 1
ATOM 982 N N . ALA A 1 132 ? 14.004 14.748 -11.221 1.00 92.56 132 ALA A N 1
ATOM 983 C CA . ALA A 1 132 ? 13.773 14.282 -9.855 1.00 92.56 132 ALA A CA 1
ATOM 984 C C . ALA A 1 132 ? 13.613 15.463 -8.884 1.00 92.56 132 ALA A C 1
ATOM 986 O O . ALA A 1 132 ? 14.302 16.477 -9.012 1.00 92.56 132 ALA A O 1
ATOM 987 N N . ASP A 1 133 ? 12.727 15.322 -7.898 1.00 91.50 133 ASP A N 1
ATOM 988 C CA . ASP A 1 133 ? 12.555 16.311 -6.828 1.00 91.50 133 ASP A CA 1
ATOM 989 C C . ASP A 1 133 ? 13.600 16.124 -5.713 1.00 91.50 133 ASP A C 1
ATOM 991 O O . ASP A 1 133 ? 14.005 17.090 -5.066 1.00 91.50 133 ASP A O 1
ATOM 995 N N . ASP A 1 134 ? 14.060 14.888 -5.503 1.00 93.56 134 ASP A N 1
ATOM 996 C CA . ASP A 1 134 ? 15.148 14.542 -4.584 1.00 93.56 134 ASP A CA 1
ATOM 997 C C . ASP A 1 134 ? 15.950 13.368 -5.160 1.00 93.56 134 ASP A C 1
ATOM 999 O O . ASP A 1 134 ? 15.385 12.482 -5.809 1.00 93.56 134 ASP A O 1
ATOM 1003 N N . VAL A 1 135 ? 17.261 13.352 -4.913 1.00 95.31 135 VAL A N 1
ATOM 1004 C CA . VAL A 1 135 ? 18.179 12.284 -5.330 1.00 95.31 135 VAL A CA 1
ATOM 1005 C C . VAL A 1 135 ? 19.143 12.002 -4.190 1.00 95.31 135 VAL A C 1
ATOM 1007 O O . VAL A 1 135 ? 19.835 12.895 -3.703 1.00 95.31 135 VAL A O 1
ATOM 1010 N N . GLN A 1 136 ? 19.237 10.736 -3.790 1.00 95.50 136 GLN A N 1
ATOM 1011 C CA . GLN A 1 136 ? 20.107 10.318 -2.703 1.00 95.50 136 GLN A CA 1
ATOM 1012 C C . GLN A 1 136 ? 20.840 9.024 -3.036 1.00 95.50 136 GLN A C 1
ATOM 1014 O O . GLN A 1 136 ? 20.248 7.972 -3.291 1.00 95.50 136 GLN A O 1
ATOM 1019 N N . ARG A 1 137 ? 22.166 9.077 -2.937 1.00 93.50 137 ARG A N 1
ATOM 1020 C CA . ARG A 1 137 ? 23.012 7.888 -2.967 1.00 93.50 137 ARG A CA 1
ATOM 1021 C C . ARG A 1 137 ? 23.046 7.202 -1.607 1.00 93.50 137 ARG A C 1
ATOM 1023 O O . ARG A 1 137 ? 23.237 7.850 -0.577 1.00 93.50 137 ARG A O 1
ATOM 1030 N N . HIS A 1 138 ? 22.973 5.874 -1.623 1.00 91.88 138 HIS A N 1
ATOM 1031 C CA . HIS A 1 138 ? 23.220 5.028 -0.461 1.00 91.88 138 HIS A CA 1
ATOM 1032 C C . HIS A 1 138 ? 23.979 3.752 -0.859 1.00 91.88 138 HIS A C 1
ATOM 1034 O O . HIS A 1 138 ? 23.442 2.817 -1.461 1.00 91.88 138 HIS A O 1
ATOM 1040 N N . GLY A 1 139 ? 25.268 3.710 -0.509 1.00 89.19 139 GLY A N 1
ATOM 1041 C CA . GLY A 1 139 ? 26.170 2.623 -0.887 1.00 89.19 139 GLY A CA 1
ATOM 1042 C C . GLY A 1 139 ? 26.331 2.503 -2.408 1.00 89.19 139 GLY A C 1
ATOM 1043 O O . GLY A 1 139 ? 26.800 3.432 -3.072 1.00 89.19 139 GLY A O 1
ATOM 1044 N N . GLY A 1 140 ? 25.975 1.334 -2.947 1.00 90.62 140 GLY A N 1
ATOM 1045 C CA . GLY A 1 140 ? 26.018 1.024 -4.380 1.00 90.62 140 GLY A CA 1
ATOM 1046 C C . GLY A 1 140 ? 24.760 1.406 -5.165 1.00 90.62 140 GLY A C 1
ATOM 1047 O O . GLY A 1 140 ? 24.701 1.105 -6.352 1.00 90.62 140 GLY A O 1
ATOM 1048 N N . SER A 1 141 ? 23.773 2.047 -4.535 1.00 93.69 141 SER A N 1
ATOM 1049 C CA . SER A 1 141 ? 22.489 2.403 -5.152 1.00 93.69 141 SER A CA 1
ATOM 1050 C C . SER A 1 141 ? 22.247 3.913 -5.101 1.00 93.69 141 SER A C 1
ATOM 1052 O O . SER A 1 141 ? 22.701 4.581 -4.168 1.00 93.69 141 SER A O 1
ATOM 1054 N N . VAL A 1 142 ? 21.518 4.432 -6.085 1.00 95.31 142 VAL A N 1
ATOM 1055 C CA . VAL A 1 142 ? 20.981 5.800 -6.123 1.00 95.31 142 VAL A CA 1
ATOM 1056 C C . VAL A 1 142 ? 19.466 5.703 -6.135 1.00 95.31 142 VAL A C 1
ATOM 1058 O O . VAL A 1 142 ? 18.918 4.889 -6.877 1.00 95.31 142 VAL A O 1
ATOM 1061 N N . PHE A 1 143 ? 18.814 6.511 -5.309 1.00 96.38 143 PHE A N 1
ATOM 1062 C CA . PHE A 1 143 ? 17.364 6.631 -5.225 1.00 96.38 143 PHE A CA 1
ATOM 1063 C C . PHE A 1 143 ? 16.944 8.027 -5.672 1.00 96.38 143 PHE A C 1
ATOM 1065 O O . PHE A 1 143 ? 17.651 8.989 -5.378 1.00 96.38 143 PHE A O 1
ATOM 1072 N N . ALA A 1 144 ? 15.800 8.136 -6.337 1.00 95.81 144 ALA A N 1
ATOM 1073 C CA . ALA A 1 144 ? 15.204 9.406 -6.723 1.00 95.81 144 ALA A CA 1
ATOM 1074 C C . ALA A 1 144 ? 13.690 9.385 -6.544 1.00 95.81 144 ALA A C 1
ATOM 1076 O O . ALA A 1 144 ? 13.050 8.365 -6.803 1.00 95.81 144 ALA A O 1
ATOM 1077 N N . THR A 1 145 ? 13.124 10.514 -6.131 1.00 93.88 145 THR A N 1
ATOM 1078 C CA . THR A 1 145 ? 11.674 10.703 -6.018 1.00 93.88 145 THR A CA 1
ATOM 1079 C C . THR A 1 145 ? 11.169 11.674 -7.065 1.00 93.88 145 THR A C 1
ATOM 1081 O O . THR A 1 145 ? 11.804 12.696 -7.323 1.00 93.88 145 THR A O 1
ATOM 1084 N N . PHE A 1 146 ? 9.992 11.375 -7.598 1.00 91.38 146 PHE A N 1
ATOM 1085 C CA . PHE A 1 146 ? 9.232 12.239 -8.488 1.00 91.38 146 PHE A CA 1
ATOM 1086 C C . PHE A 1 146 ? 7.819 12.347 -7.915 1.00 91.38 146 PHE A C 1
ATOM 1088 O O . PHE A 1 146 ? 7.053 11.379 -7.930 1.00 91.38 146 PHE A O 1
ATOM 1095 N N . ALA A 1 147 ? 7.492 13.497 -7.341 1.00 84.62 147 ALA A N 1
ATOM 1096 C CA . ALA A 1 147 ? 6.175 13.772 -6.800 1.00 84.62 147 ALA A CA 1
ATOM 1097 C C . ALA A 1 147 ? 5.171 13.887 -7.951 1.00 84.62 147 ALA A C 1
ATOM 1099 O O . ALA A 1 147 ? 5.378 14.653 -8.899 1.00 84.62 147 ALA A O 1
ATOM 1100 N N . SER A 1 148 ? 4.059 13.154 -7.854 1.00 70.88 148 SER A N 1
ATOM 1101 C CA . SER A 1 148 ? 2.925 13.398 -8.738 1.00 70.88 148 SER A CA 1
ATOM 1102 C C . SER A 1 148 ? 2.401 14.804 -8.458 1.00 70.88 148 SER A C 1
ATOM 1104 O O . SER A 1 148 ? 2.033 15.144 -7.333 1.00 70.88 148 SER A O 1
ATOM 1106 N N . ARG A 1 149 ? 2.437 15.671 -9.470 1.00 61.12 149 ARG A N 1
ATOM 1107 C CA . ARG A 1 149 ? 1.897 17.026 -9.356 1.00 61.12 149 ARG A CA 1
ATOM 1108 C C . ARG A 1 149 ? 0.431 16.955 -9.755 1.00 61.12 149 ARG A C 1
ATOM 1110 O O . ARG A 1 149 ? 0.161 16.733 -10.930 1.00 61.12 149 ARG A O 1
ATOM 1117 N N . GLU A 1 150 ? -0.479 17.243 -8.819 1.00 49.28 150 GLU A N 1
ATOM 1118 C CA . GLU A 1 150 ? -1.944 17.302 -9.037 1.00 49.28 150 GLU A CA 1
ATOM 1119 C C . GLU A 1 150 ? -2.357 18.127 -10.275 1.00 49.28 150 GLU A C 1
ATOM 1121 O O . GLU A 1 150 ? -3.433 17.939 -10.831 1.00 49.28 150 GLU A O 1
ATOM 1126 N N . PHE A 1 151 ? -1.489 19.039 -10.730 1.00 38.34 151 PHE A N 1
ATOM 1127 C CA . PHE A 1 151 ? -1.727 19.938 -11.862 1.00 38.34 151 PHE A CA 1
ATOM 1128 C C . PHE A 1 151 ? -0.591 19.938 -12.902 1.00 38.34 151 PHE A C 1
ATOM 1130 O O . PHE A 1 151 ? -0.398 20.916 -13.629 1.00 38.34 151 PHE A O 1
ATOM 1137 N N . GLY A 1 152 ? 0.198 18.863 -12.971 1.00 40.56 152 GLY A N 1
ATOM 1138 C CA . GLY A 1 152 ? 1.243 18.689 -13.980 1.00 40.56 152 GLY A CA 1
ATOM 1139 C C . GLY A 1 152 ? 0.712 18.067 -15.280 1.00 40.56 152 GLY A C 1
ATOM 1140 O O . GLY A 1 152 ? -0.180 17.229 -15.235 1.00 40.56 152 GLY A O 1
ATOM 1141 N N . PRO A 1 153 ? 1.272 18.404 -16.457 1.00 39.72 153 PRO A N 1
ATOM 1142 C CA . PRO A 1 153 ? 0.882 17.778 -17.723 1.00 39.72 153 PRO A CA 1
ATOM 1143 C C . PRO A 1 153 ? 1.433 16.350 -17.908 1.00 39.72 153 PRO A C 1
ATOM 1145 O O . PRO A 1 153 ? 1.233 15.780 -18.976 1.00 39.72 153 PRO A O 1
ATOM 1148 N N . ARG A 1 154 ? 2.183 15.804 -16.936 1.00 60.12 154 ARG A N 1
ATOM 1149 C CA . ARG A 1 154 ? 2.885 14.516 -17.052 1.00 60.12 154 ARG A CA 1
ATOM 1150 C C . ARG A 1 154 ? 2.346 13.511 -16.047 1.00 60.12 154 ARG A C 1
ATOM 1152 O O . ARG A 1 154 ? 2.298 13.811 -14.857 1.00 60.12 154 ARG A O 1
ATOM 1159 N N . SER A 1 155 ? 2.018 12.324 -16.539 1.00 81.06 155 SER A N 1
ATOM 1160 C CA . SER A 1 155 ? 1.646 11.177 -15.720 1.00 81.06 155 SER A CA 1
ATOM 1161 C C . SER A 1 155 ? 2.892 10.462 -15.171 1.00 81.06 155 SER A C 1
ATOM 1163 O O . SER A 1 155 ? 4.010 10.656 -15.671 1.00 81.06 155 SER A O 1
ATOM 1165 N N . TRP A 1 156 ? 2.740 9.641 -14.129 1.00 86.94 156 TRP A N 1
ATOM 1166 C CA . TRP A 1 156 ? 3.891 8.982 -13.501 1.00 86.94 156 TRP A CA 1
ATOM 1167 C C . TRP A 1 156 ? 4.491 7.887 -14.395 1.00 86.94 156 TRP A C 1
ATOM 1169 O O . TRP A 1 156 ? 5.703 7.683 -14.354 1.00 86.94 156 TRP A O 1
ATOM 1179 N N . SER A 1 157 ? 3.703 7.209 -15.239 1.00 86.69 157 SER A N 1
ATOM 1180 C CA . SER A 1 157 ? 4.237 6.203 -16.171 1.00 86.69 157 SER A CA 1
ATOM 1181 C C . SER A 1 157 ? 5.011 6.852 -17.316 1.00 86.69 157 SER A C 1
ATOM 1183 O O . SER A 1 157 ? 6.036 6.318 -17.737 1.00 86.69 157 SER A O 1
ATOM 1185 N N . GLN A 1 158 ? 4.615 8.051 -17.761 1.00 87.44 158 GLN A N 1
ATOM 1186 C CA . GLN A 1 158 ? 5.427 8.824 -18.696 1.00 87.44 158 GLN A CA 1
ATOM 1187 C C . GLN A 1 158 ? 6.778 9.186 -18.064 1.00 87.44 158 GLN A C 1
ATOM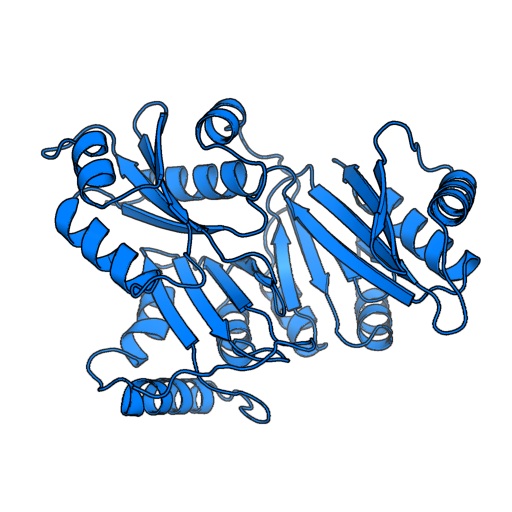 1189 O O . GLN A 1 158 ? 7.823 8.990 -18.685 1.00 87.44 158 GLN A O 1
ATOM 1194 N N . GLN A 1 159 ? 6.774 9.669 -16.816 1.00 91.25 159 GLN A N 1
ATOM 1195 C CA . GLN A 1 159 ? 8.007 9.975 -16.084 1.00 91.25 159 GLN A CA 1
ATOM 1196 C C . GLN A 1 159 ? 8.891 8.731 -15.906 1.00 91.25 159 GLN A C 1
ATOM 1198 O O . GLN A 1 159 ? 10.117 8.816 -16.024 1.00 91.25 159 GLN A O 1
ATOM 1203 N N . LEU A 1 160 ? 8.280 7.572 -15.654 1.00 92.31 160 LEU A N 1
ATOM 1204 C CA . LEU A 1 160 ? 8.963 6.288 -15.548 1.00 92.31 160 LEU A CA 1
ATOM 1205 C C . LEU A 1 160 ? 9.702 5.930 -16.846 1.00 92.31 160 LEU A C 1
ATOM 1207 O O . LEU A 1 160 ? 10.902 5.654 -16.803 1.00 92.31 160 LEU A O 1
ATOM 1211 N N . GLU A 1 161 ? 9.015 5.972 -17.990 1.00 91.12 161 GLU A N 1
ATOM 1212 C CA . GLU A 1 161 ? 9.597 5.640 -19.297 1.00 91.12 161 GLU A CA 1
ATOM 1213 C C . GLU A 1 161 ? 10.684 6.642 -19.721 1.00 91.12 161 GLU A C 1
ATOM 1215 O O . GLU A 1 161 ? 11.757 6.235 -20.171 1.00 91.12 161 GLU A O 1
ATOM 1220 N N . GLU A 1 162 ? 10.468 7.948 -19.515 1.00 91.56 162 GLU A N 1
ATOM 1221 C CA . GLU A 1 162 ? 11.478 8.984 -19.789 1.00 91.56 162 GLU A CA 1
ATOM 1222 C C . GLU A 1 162 ? 12.747 8.777 -18.947 1.00 91.56 162 GLU A C 1
ATOM 1224 O O . GLU A 1 162 ? 13.867 8.872 -19.458 1.00 91.56 162 GLU A O 1
ATOM 1229 N N . THR A 1 163 ? 12.586 8.461 -17.659 1.00 93.25 163 THR A N 1
ATOM 1230 C CA . THR A 1 163 ? 13.721 8.216 -16.757 1.00 93.25 163 THR A CA 1
ATOM 1231 C C . THR A 1 163 ? 14.457 6.937 -17.141 1.00 93.25 163 THR A C 1
ATOM 1233 O O . THR A 1 163 ? 15.689 6.916 -17.182 1.00 93.25 163 THR A O 1
ATOM 1236 N N . ARG A 1 164 ? 13.720 5.878 -17.492 1.00 92.38 164 ARG A N 1
ATOM 1237 C CA . ARG A 1 164 ? 14.300 4.624 -17.977 1.00 92.38 164 ARG A CA 1
ATOM 1238 C C . ARG A 1 164 ? 15.117 4.838 -19.252 1.00 92.38 164 ARG A C 1
ATOM 1240 O O . ARG A 1 164 ? 16.226 4.323 -19.348 1.00 92.38 164 ARG A O 1
ATOM 1247 N N . ALA A 1 165 ? 14.622 5.643 -20.193 1.00 92.50 165 ALA A N 1
ATOM 1248 C CA . ALA A 1 165 ? 15.345 5.968 -21.421 1.00 92.50 165 ALA A CA 1
ATOM 1249 C C . ALA A 1 165 ? 16.674 6.702 -21.157 1.00 92.50 165 ALA A C 1
ATOM 1251 O O . ALA A 1 165 ? 17.656 6.453 -21.853 1.00 92.50 165 ALA A O 1
ATOM 1252 N N . LYS A 1 166 ? 16.727 7.574 -20.141 1.00 91.56 166 LYS A N 1
ATOM 1253 C CA . LYS A 1 166 ? 17.959 8.274 -19.729 1.00 91.56 166 LYS A CA 1
ATOM 1254 C C . LYS A 1 166 ? 18.978 7.349 -19.069 1.00 91.56 166 LYS A C 1
ATOM 1256 O O . LYS A 1 166 ? 20.170 7.462 -19.328 1.00 91.56 166 LYS A O 1
ATOM 1261 N N . LEU A 1 167 ? 18.506 6.424 -18.235 1.00 91.06 167 LEU A N 1
ATOM 1262 C CA . LEU A 1 167 ? 19.363 5.460 -17.540 1.00 91.06 167 LEU A CA 1
ATOM 1263 C C . LEU A 1 167 ? 19.846 4.316 -18.449 1.00 91.06 167 LEU A C 1
ATOM 1265 O O . LEU A 1 167 ? 20.816 3.636 -18.109 1.00 91.06 167 LEU A O 1
ATOM 1269 N N . GLY A 1 168 ? 19.209 4.120 -19.607 1.00 88.94 168 GLY A N 1
ATOM 1270 C CA . GLY A 1 168 ? 19.589 3.108 -20.590 1.00 88.94 168 GLY A CA 1
ATOM 1271 C C . GLY A 1 168 ? 19.517 1.696 -20.008 1.00 88.94 168 GLY A C 1
ATOM 1272 O O . GLY A 1 168 ? 18.507 1.306 -19.424 1.00 88.94 168 GLY A O 1
ATOM 1273 N N . ASP A 1 169 ? 20.606 0.940 -20.146 1.00 87.88 169 ASP A N 1
ATOM 1274 C CA . ASP A 1 169 ? 20.702 -0.453 -19.684 1.00 87.88 169 ASP A CA 1
ATOM 1275 C C . ASP A 1 169 ? 21.068 -0.588 -18.193 1.00 87.88 169 ASP A C 1
ATOM 1277 O O . ASP A 1 169 ? 21.305 -1.696 -17.706 1.00 87.88 169 ASP A O 1
ATOM 1281 N N . ALA A 1 170 ? 21.155 0.518 -17.444 1.00 88.50 170 ALA A N 1
ATOM 1282 C CA . ALA A 1 170 ? 21.446 0.448 -16.016 1.00 88.50 170 ALA A CA 1
ATOM 1283 C C . ALA A 1 170 ? 20.339 -0.331 -15.271 1.00 88.50 170 ALA A C 1
ATOM 1285 O O . ALA A 1 170 ? 19.153 -0.133 -15.554 1.00 88.50 170 ALA A O 1
ATOM 1286 N N . PRO A 1 171 ? 20.683 -1.180 -14.280 1.00 90.06 171 PRO A N 1
ATOM 1287 C CA . PRO A 1 171 ? 19.688 -1.870 -13.466 1.00 90.06 171 PRO A CA 1
ATOM 1288 C C . PRO A 1 171 ? 18.697 -0.883 -12.855 1.00 90.06 171 PRO A C 1
ATOM 1290 O O . PRO A 1 171 ? 19.094 0.158 -12.327 1.00 90.06 171 PRO A O 1
ATOM 1293 N N . PHE A 1 172 ? 17.412 -1.211 -12.937 1.00 91.12 172 PHE A N 1
ATOM 1294 C CA . PHE A 1 172 ? 16.336 -0.256 -12.712 1.00 91.12 172 PHE A CA 1
ATOM 1295 C C . PHE A 1 172 ? 15.193 -0.900 -11.927 1.00 91.12 172 PHE A C 1
ATOM 1297 O O . PHE A 1 172 ? 14.721 -1.983 -12.276 1.00 91.12 172 PHE A O 1
ATOM 1304 N N . ALA A 1 173 ? 14.747 -0.225 -10.872 1.00 95.19 173 ALA A N 1
ATOM 1305 C CA . ALA A 1 173 ? 13.582 -0.594 -10.078 1.00 95.19 173 ALA A CA 1
ATOM 1306 C C . ALA A 1 173 ? 12.714 0.645 -9.837 1.00 95.19 173 ALA A C 1
ATOM 1308 O O . ALA A 1 173 ? 13.243 1.752 -9.712 1.00 95.19 173 ALA A O 1
ATOM 1309 N N . ALA A 1 174 ? 11.398 0.454 -9.737 1.00 95.31 174 ALA A N 1
ATOM 1310 C CA . ALA A 1 174 ? 10.447 1.523 -9.448 1.00 95.31 174 ALA A CA 1
ATOM 1311 C C . ALA A 1 174 ? 9.303 1.030 -8.550 1.00 95.31 174 ALA A C 1
ATOM 1313 O O . ALA A 1 174 ? 8.850 -0.106 -8.698 1.00 95.31 174 ALA A O 1
ATOM 1314 N N . GLU A 1 175 ? 8.825 1.892 -7.655 1.00 94.69 175 GLU A N 1
ATOM 1315 C CA . GLU A 1 175 ? 7.607 1.690 -6.862 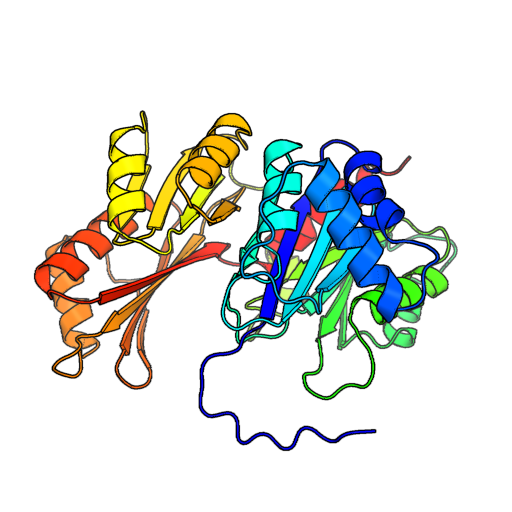1.00 94.69 175 GLU A CA 1
ATOM 1316 C C . GLU A 1 175 ? 6.821 3.005 -6.743 1.00 94.69 175 GLU A C 1
ATOM 1318 O O . GLU A 1 175 ? 7.408 4.088 -6.743 1.00 94.69 175 GLU A O 1
ATOM 1323 N N . LEU A 1 176 ? 5.495 2.913 -6.608 1.00 92.19 176 LEU A N 1
ATOM 1324 C CA . LEU A 1 176 ? 4.666 4.037 -6.172 1.00 92.19 176 LEU A CA 1
ATOM 1325 C C . LEU A 1 176 ? 4.586 4.021 -4.647 1.00 92.19 176 LEU A C 1
ATOM 1327 O O . LEU A 1 176 ? 4.305 2.988 -4.038 1.00 92.19 176 LEU A O 1
ATOM 1331 N N . VAL A 1 177 ? 4.828 5.162 -4.019 1.00 89.06 177 VAL A N 1
ATOM 1332 C CA . VAL A 1 177 ? 4.808 5.291 -2.564 1.00 89.06 177 VAL A CA 1
ATOM 1333 C C . VAL A 1 177 ? 3.856 6.416 -2.188 1.00 89.06 177 VAL A C 1
ATOM 1335 O O . VAL A 1 177 ? 3.979 7.530 -2.690 1.00 89.06 177 VAL A O 1
ATOM 1338 N N . VAL A 1 178 ? 2.900 6.124 -1.314 1.00 82.25 178 VAL A N 1
ATOM 1339 C CA . VAL A 1 178 ? 1.938 7.107 -0.792 1.00 82.25 178 VAL A CA 1
ATOM 1340 C C . VAL A 1 178 ? 2.291 7.502 0.641 1.00 82.25 178 VAL A C 1
ATOM 1342 O O . VAL A 1 178 ? 3.158 6.883 1.266 1.00 82.25 178 VAL A O 1
ATOM 1345 N N . ASN A 1 179 ? 1.582 8.497 1.179 1.00 72.69 179 ASN A N 1
ATOM 1346 C CA . ASN A 1 179 ? 1.719 8.971 2.560 1.00 72.69 179 ASN A CA 1
ATOM 1347 C C . ASN A 1 179 ? 3.135 9.498 2.877 1.00 72.69 179 ASN A C 1
ATOM 1349 O O . ASN A 1 179 ? 3.628 9.369 3.998 1.00 72.69 179 ASN A O 1
ATOM 1353 N N . LEU A 1 180 ? 3.802 10.098 1.880 1.00 73.12 180 LEU A N 1
ATOM 1354 C CA . LEU A 1 180 ? 5.172 10.618 1.986 1.00 73.12 180 LEU A CA 1
ATOM 1355 C C . LEU A 1 180 ? 5.270 12.077 2.444 1.00 73.12 180 LEU A C 1
ATOM 1357 O O . LEU A 1 180 ? 6.376 12.608 2.483 1.00 73.12 180 LEU A O 1
ATOM 1361 N N . ALA A 1 181 ? 4.167 12.735 2.821 1.00 61.44 181 ALA A N 1
ATOM 1362 C CA . ALA A 1 181 ? 4.112 14.181 3.092 1.00 61.44 181 ALA A CA 1
ATOM 1363 C C . ALA A 1 181 ? 5.145 14.713 4.118 1.00 61.44 181 ALA A C 1
ATOM 1365 O O . ALA A 1 181 ? 5.289 15.923 4.289 1.00 61.44 181 ALA A O 1
ATOM 1366 N N . ARG A 1 182 ? 5.866 13.830 4.825 1.00 60.06 182 ARG A N 1
ATOM 1367 C CA . ARG A 1 182 ? 6.907 14.169 5.805 1.00 60.06 182 ARG A CA 1
ATOM 1368 C C . ARG A 1 182 ? 8.228 13.405 5.636 1.00 60.06 182 ARG A C 1
ATOM 1370 O O . ARG A 1 182 ? 9.119 13.594 6.460 1.00 60.06 182 ARG A O 1
ATOM 1377 N N . GLU A 1 183 ? 8.377 12.556 4.620 1.00 77.00 183 GLU A N 1
ATOM 1378 C CA . GLU A 1 183 ? 9.564 11.705 4.458 1.00 77.00 183 GLU A CA 1
ATOM 1379 C C . GLU A 1 183 ? 10.513 12.245 3.389 1.00 77.00 183 GLU A C 1
ATOM 1381 O O . GLU A 1 183 ? 10.110 12.612 2.289 1.00 77.00 183 GLU A O 1
ATOM 1386 N N . ARG A 1 184 ? 11.806 12.277 3.719 1.00 84.25 184 ARG A N 1
ATOM 1387 C CA . ARG A 1 184 ? 12.885 12.654 2.799 1.00 84.25 184 ARG A CA 1
ATOM 1388 C C . ARG A 1 184 ? 13.726 11.429 2.477 1.00 84.25 184 ARG A C 1
ATOM 1390 O O . ARG A 1 184 ? 13.951 10.598 3.363 1.00 84.25 184 ARG A O 1
ATOM 1397 N N . LEU A 1 185 ? 14.288 11.349 1.267 1.00 89.50 185 LEU A N 1
ATOM 1398 C CA . LEU A 1 185 ? 15.149 10.220 0.882 1.00 89.50 185 LEU A CA 1
ATOM 1399 C C . LEU A 1 185 ? 16.318 10.020 1.846 1.00 89.50 185 LEU A C 1
ATOM 1401 O O . LEU A 1 185 ? 16.678 8.886 2.161 1.00 89.50 185 LEU A O 1
ATOM 1405 N N . VAL A 1 186 ? 16.886 11.114 2.357 1.00 88.44 186 VAL A N 1
ATOM 1406 C CA . VAL A 1 186 ? 17.975 11.067 3.339 1.00 88.44 186 VAL A CA 1
ATOM 1407 C C . VAL A 1 186 ? 17.574 10.350 4.635 1.00 88.44 186 VAL A C 1
ATOM 1409 O O . VAL A 1 186 ? 18.393 9.637 5.213 1.00 88.44 186 VAL A O 1
ATOM 1412 N N . ASP A 1 187 ? 16.327 10.487 5.082 1.00 86.69 187 ASP A N 1
ATOM 1413 C CA . ASP A 1 187 ? 15.841 9.855 6.312 1.00 86.69 187 ASP A CA 1
ATOM 1414 C C . ASP A 1 187 ? 15.455 8.393 6.068 1.00 86.69 187 ASP A C 1
ATOM 1416 O O . ASP A 1 187 ? 15.781 7.524 6.884 1.00 86.69 187 ASP A O 1
ATOM 1420 N N . GLY A 1 188 ? 14.907 8.093 4.885 1.00 85.56 188 GLY A N 1
ATOM 1421 C CA . GLY A 1 188 ? 14.765 6.721 4.399 1.00 85.56 188 GLY A CA 1
ATOM 1422 C C . GLY A 1 188 ? 16.111 5.990 4.382 1.00 85.56 188 GLY A C 1
ATOM 1423 O O . GLY A 1 188 ? 16.239 4.910 4.950 1.00 85.56 188 GLY A O 1
ATOM 1424 N N . CYS A 1 189 ? 17.164 6.614 3.840 1.00 87.12 189 CYS A N 1
ATOM 1425 C CA . CYS A 1 189 ? 18.512 6.037 3.797 1.00 87.12 189 CYS A CA 1
ATOM 1426 C C . CYS A 1 189 ? 19.083 5.719 5.187 1.00 87.12 189 CYS A C 1
ATOM 1428 O O . CYS A 1 189 ? 19.708 4.674 5.360 1.00 87.12 189 CYS A O 1
ATOM 1430 N N . LYS A 1 190 ? 18.864 6.588 6.183 1.00 86.44 190 LYS A N 1
ATOM 1431 C CA . LYS A 1 190 ? 19.334 6.374 7.567 1.00 86.44 190 LYS A CA 1
ATOM 1432 C C . LYS A 1 190 ? 18.648 5.193 8.259 1.00 86.44 190 LYS A C 1
ATOM 1434 O O . LYS A 1 190 ? 19.192 4.658 9.219 1.00 86.44 190 LYS A O 1
ATOM 1439 N N . THR A 1 191 ? 17.467 4.804 7.786 1.00 82.50 191 THR A N 1
ATOM 1440 C CA . THR A 1 191 ? 16.606 3.776 8.390 1.00 82.50 191 THR A CA 1
ATOM 1441 C C . THR A 1 191 ? 16.540 2.491 7.554 1.00 82.50 191 THR A C 1
ATOM 1443 O O . THR A 1 191 ? 15.742 1.594 7.833 1.00 82.50 191 THR A O 1
ATOM 1446 N N . LEU A 1 192 ? 17.434 2.342 6.565 1.00 81.81 192 LEU A N 1
ATOM 1447 C CA . LEU A 1 192 ? 17.642 1.111 5.791 1.00 81.81 192 LEU A CA 1
ATOM 1448 C C . LEU A 1 192 ? 18.336 0.019 6.625 1.00 81.81 192 LEU A C 1
ATOM 1450 O O . LEU A 1 192 ? 19.452 -0.403 6.325 1.00 81.81 192 LEU A O 1
ATOM 1454 N N . VAL A 1 193 ? 17.665 -0.444 7.675 1.00 71.38 193 VAL A N 1
ATOM 1455 C CA . VAL A 1 193 ? 18.051 -1.614 8.474 1.00 71.38 193 VAL A CA 1
ATOM 1456 C C . VAL A 1 193 ? 17.417 -2.886 7.917 1.00 71.38 193 VAL A C 1
ATOM 1458 O O . VAL A 1 193 ? 16.389 -2.824 7.241 1.00 71.38 193 VAL A O 1
ATOM 1461 N N . ASP A 1 194 ? 18.022 -4.044 8.184 1.00 69.06 194 ASP A N 1
ATOM 1462 C CA . ASP A 1 194 ? 17.445 -5.324 7.772 1.00 69.06 194 ASP A CA 1
ATOM 1463 C C . ASP A 1 194 ? 16.059 -5.536 8.402 1.00 69.06 194 ASP A C 1
ATOM 1465 O O . ASP A 1 194 ? 15.835 -5.156 9.555 1.00 69.06 194 ASP A O 1
ATOM 1469 N N . PRO A 1 195 ? 15.109 -6.115 7.650 1.00 65.75 195 PRO A N 1
ATOM 1470 C CA . PRO A 1 195 ? 13.740 -6.236 8.115 1.00 65.75 195 PRO A CA 1
ATOM 1471 C C . PRO A 1 195 ? 13.599 -7.171 9.314 1.00 65.75 195 PRO A C 1
ATOM 1473 O O . PRO A 1 195 ? 14.336 -8.147 9.470 1.00 65.75 195 PRO A O 1
ATOM 1476 N N . SER A 1 196 ? 12.567 -6.905 10.113 1.00 67.88 196 SER A N 1
ATOM 1477 C CA . SER A 1 196 ? 12.071 -7.846 11.114 1.00 67.88 196 SER A CA 1
ATOM 1478 C C . SER A 1 196 ? 11.661 -9.172 10.459 1.00 67.88 196 SER A C 1
ATOM 1480 O O . SER A 1 196 ? 11.137 -9.197 9.350 1.00 67.88 196 SER A O 1
ATOM 1482 N N . ALA A 1 197 ? 11.826 -10.288 11.172 1.00 70.56 197 ALA A N 1
ATOM 1483 C CA . ALA A 1 197 ? 11.307 -11.595 10.748 1.00 70.56 197 ALA A CA 1
ATOM 1484 C C . ALA A 1 197 ? 9.771 -11.720 10.891 1.00 70.56 197 ALA A C 1
ATOM 1486 O O . ALA A 1 197 ? 9.213 -12.805 10.716 1.00 70.56 197 ALA A O 1
ATOM 1487 N N . VAL A 1 198 ? 9.089 -10.636 11.272 1.00 80.94 198 VAL A N 1
ATOM 1488 C CA . VAL A 1 198 ? 7.647 -10.585 11.517 1.00 80.94 198 VAL A CA 1
ATOM 1489 C C . VAL A 1 198 ? 6.989 -9.698 10.473 1.00 80.94 198 VAL A C 1
ATOM 1491 O O . VAL A 1 198 ? 7.273 -8.503 10.437 1.00 80.94 198 VAL A O 1
ATOM 1494 N N . GLY A 1 199 ? 6.055 -10.268 9.713 1.00 89.69 199 GLY A N 1
ATOM 1495 C CA . GLY A 1 199 ? 5.184 -9.506 8.831 1.00 89.69 199 GLY A CA 1
ATOM 1496 C C . GLY A 1 199 ? 3.705 -9.652 9.182 1.00 89.69 199 GLY A C 1
ATOM 1497 O O . GLY A 1 199 ? 3.288 -10.491 9.992 1.00 89.69 199 GLY A O 1
ATOM 1498 N N . TRP A 1 200 ? 2.909 -8.798 8.556 1.00 93.94 200 TRP A N 1
ATOM 1499 C CA . TRP A 1 200 ? 1.490 -8.638 8.817 1.00 93.94 200 TRP A CA 1
ATOM 1500 C C . TRP A 1 200 ? 0.711 -8.649 7.514 1.00 93.94 200 TRP A C 1
ATOM 1502 O O . TRP A 1 200 ? 1.072 -7.986 6.545 1.00 93.94 200 TRP A O 1
ATOM 1512 N N . PHE A 1 201 ? -0.383 -9.394 7.493 1.00 95.38 201 PHE A N 1
ATOM 1513 C CA . PHE A 1 201 ? -1.384 -9.265 6.453 1.00 95.38 201 PHE A CA 1
ATOM 1514 C C . PHE A 1 201 ? -2.495 -8.351 6.963 1.00 95.38 201 PHE A C 1
ATOM 1516 O O . PHE A 1 201 ? -3.173 -8.681 7.938 1.00 95.38 201 PHE A O 1
ATOM 1523 N N . HIS A 1 202 ? -2.635 -7.197 6.322 1.00 95.38 202 HIS A N 1
ATOM 1524 C CA . HIS A 1 202 ? -3.683 -6.219 6.568 1.00 95.38 202 HIS A CA 1
ATOM 1525 C C . HIS A 1 202 ? -4.833 -6.468 5.594 1.00 95.38 202 HIS A C 1
ATOM 1527 O O . HIS A 1 202 ? -4.610 -6.528 4.388 1.00 95.38 202 HIS A O 1
ATOM 1533 N N . ALA A 1 203 ? -6.050 -6.613 6.106 1.00 96.19 203 ALA A N 1
ATOM 1534 C CA . ALA A 1 203 ? -7.264 -6.750 5.316 1.00 96.19 203 ALA A CA 1
ATOM 1535 C C . ALA A 1 203 ? -8.273 -5.691 5.756 1.00 96.19 203 ALA A C 1
ATOM 1537 O O . ALA A 1 203 ? -8.753 -5.724 6.889 1.00 96.19 203 ALA A O 1
ATOM 1538 N N . TRP A 1 204 ? -8.590 -4.770 4.852 1.00 94.94 204 TRP A N 1
ATOM 1539 C CA . TRP A 1 204 ? -9.651 -3.790 5.040 1.00 94.94 204 TRP A CA 1
ATOM 1540 C C . TRP A 1 204 ? -10.907 -4.243 4.303 1.00 94.94 204 TRP A C 1
ATOM 1542 O O . TRP A 1 204 ? -10.824 -4.730 3.178 1.00 94.94 204 TRP A O 1
ATOM 1552 N N . PHE A 1 205 ? -12.062 -4.075 4.930 1.00 93.44 205 PHE A N 1
ATOM 1553 C CA . PHE A 1 205 ? -13.363 -4.384 4.354 1.00 93.44 205 PHE A CA 1
ATOM 1554 C C . PHE A 1 205 ? -14.185 -3.102 4.264 1.00 93.44 205 PHE A C 1
ATOM 1556 O O . PHE A 1 205 ? -14.166 -2.277 5.174 1.00 93.44 205 PHE A O 1
ATOM 1563 N N . GLU A 1 206 ? -14.972 -2.952 3.205 1.00 89.06 206 GLU A N 1
ATOM 1564 C CA . GLU A 1 206 ? -15.949 -1.860 3.139 1.00 89.06 206 GLU A CA 1
ATOM 1565 C C . GLU A 1 206 ? -17.063 -2.056 4.185 1.00 89.06 206 GLU A C 1
ATOM 1567 O O . GLU A 1 206 ? -17.534 -1.108 4.813 1.00 89.06 206 GLU A O 1
ATOM 1572 N N . VAL A 1 207 ? -17.437 -3.318 4.429 1.00 90.56 207 VAL A N 1
ATOM 1573 C CA . VAL A 1 207 ? -18.501 -3.717 5.355 1.00 90.56 207 VAL A CA 1
ATOM 1574 C C . VAL A 1 207 ? -17.909 -4.407 6.584 1.00 90.56 207 VAL A C 1
ATOM 1576 O O . VAL A 1 207 ? -17.307 -5.477 6.486 1.00 90.56 207 VAL A O 1
ATOM 1579 N N . GLU A 1 208 ? -18.138 -3.837 7.768 1.00 92.06 208 GLU A N 1
ATOM 1580 C CA . GLU A 1 208 ? -17.618 -4.364 9.040 1.00 92.06 208 GLU A CA 1
ATOM 1581 C C . GLU A 1 208 ? -18.055 -5.816 9.321 1.00 92.06 208 GLU A C 1
ATOM 1583 O O . GLU A 1 208 ? -17.275 -6.627 9.821 1.00 92.06 208 GLU A O 1
ATOM 1588 N N . GLU A 1 209 ? -19.283 -6.191 8.955 1.00 94.50 209 GLU A N 1
ATOM 1589 C CA . GLU A 1 209 ? -19.784 -7.557 9.151 1.00 94.50 209 GLU A CA 1
ATOM 1590 C C . GLU A 1 209 ? -18.979 -8.603 8.357 1.00 94.50 209 GLU A C 1
ATOM 1592 O O . GLU A 1 209 ? -18.795 -9.739 8.817 1.00 94.50 209 GLU A O 1
ATOM 1597 N N . HIS A 1 210 ? -18.434 -8.219 7.197 1.00 96.88 210 HIS A N 1
ATOM 1598 C CA . HIS A 1 210 ? -17.534 -9.078 6.429 1.00 96.88 210 HIS A CA 1
ATOM 1599 C C . HIS A 1 210 ? -16.204 -9.260 7.165 1.00 96.88 210 HIS A C 1
ATOM 1601 O O . HIS A 1 210 ? -15.744 -10.395 7.305 1.00 96.88 210 HIS A O 1
ATOM 1607 N N . ALA A 1 211 ? -15.645 -8.189 7.743 1.00 96.62 211 ALA A N 1
ATOM 1608 C CA . ALA A 1 211 ? -14.451 -8.270 8.586 1.00 96.62 211 ALA A CA 1
ATOM 1609 C C . ALA A 1 211 ? -14.675 -9.184 9.802 1.00 96.62 211 ALA A C 1
ATOM 1611 O O . ALA A 1 211 ? -13.828 -10.025 10.120 1.00 96.62 211 ALA A O 1
ATOM 1612 N N . ALA A 1 212 ? -15.833 -9.080 10.461 1.00 95.81 212 ALA A N 1
ATOM 1613 C CA . ALA A 1 212 ? -16.194 -9.929 11.595 1.00 95.81 212 ALA A CA 1
ATOM 1614 C C . ALA A 1 212 ? -16.347 -11.405 11.187 1.00 95.81 212 ALA A C 1
ATOM 1616 O O . ALA A 1 212 ? -15.838 -12.306 11.858 1.00 95.81 212 ALA A O 1
ATOM 1617 N N . THR A 1 213 ? -17.010 -11.673 10.061 1.00 97.44 213 THR A N 1
ATOM 1618 C CA . THR A 1 213 ? -17.190 -13.033 9.534 1.00 97.44 213 THR A CA 1
ATOM 1619 C C . THR A 1 213 ? -15.871 -13.660 9.107 1.00 97.44 213 THR A C 1
ATOM 1621 O O . THR A 1 213 ? -15.584 -14.791 9.501 1.00 97.44 213 THR A O 1
ATOM 1624 N N . PHE A 1 214 ? -15.036 -12.915 8.383 1.00 97.88 214 PHE A N 1
ATOM 1625 C CA . PHE A 1 214 ? -13.696 -13.346 8.011 1.00 97.88 214 PHE A CA 1
ATOM 1626 C C . PHE A 1 214 ? -12.853 -13.661 9.250 1.00 97.88 214 PHE A C 1
ATOM 1628 O O . PHE A 1 214 ? -12.282 -14.749 9.326 1.00 97.88 214 PHE A O 1
ATOM 1635 N N . SER A 1 215 ? -12.856 -12.775 10.253 1.00 97.12 215 SER A N 1
ATOM 1636 C CA . SER A 1 215 ? -12.116 -12.948 11.514 1.00 97.12 215 SER A CA 1
ATOM 1637 C C . SER A 1 215 ? -12.495 -14.229 12.259 1.00 97.12 215 SER A C 1
ATOM 1639 O O . SER A 1 215 ? -11.621 -14.920 12.769 1.00 97.12 215 SER A O 1
ATOM 1641 N N . ARG A 1 216 ? -13.783 -14.605 12.274 1.00 96.62 216 ARG A N 1
ATOM 1642 C CA . ARG A 1 216 ? -14.247 -15.872 12.878 1.00 96.62 216 ARG A CA 1
ATOM 1643 C C . ARG A 1 216 ? -13.721 -17.124 12.166 1.00 96.62 216 ARG A C 1
ATOM 1645 O O . ARG A 1 216 ? -13.771 -18.204 12.742 1.00 96.62 216 ARG A O 1
ATOM 1652 N N . SER A 1 217 ? -13.256 -16.990 10.924 1.00 95.12 217 SER A N 1
ATOM 1653 C CA . SER A 1 217 ? -12.702 -18.085 10.115 1.00 95.12 217 SER A CA 1
ATOM 1654 C C . SER A 1 217 ? -11.172 -18.190 10.174 1.00 95.12 217 SER A C 1
ATOM 1656 O O . SER A 1 217 ? -10.585 -19.014 9.459 1.00 95.12 217 SER A O 1
ATOM 1658 N N . LEU A 1 218 ? -10.519 -17.309 10.938 1.00 96.12 218 LEU A N 1
ATOM 1659 C CA . LEU A 1 218 ? -9.071 -17.276 11.088 1.00 96.12 218 LEU A CA 1
ATOM 1660 C C . LEU A 1 218 ? -8.622 -18.096 12.294 1.00 96.12 218 LEU A C 1
ATOM 1662 O O . LEU A 1 218 ? -9.229 -18.050 13.360 1.00 96.12 218 LEU A O 1
ATOM 1666 N N . ASP A 1 219 ? -7.489 -18.767 12.118 1.00 90.62 219 ASP A N 1
ATOM 1667 C CA . ASP A 1 219 ? -6.724 -19.392 13.190 1.00 90.62 219 ASP A CA 1
ATOM 1668 C C . ASP A 1 219 ? -5.423 -18.602 13.413 1.00 90.62 219 ASP A C 1
ATOM 1670 O O . ASP A 1 219 ? -4.851 -18.049 12.467 1.00 90.62 219 ASP A O 1
ATOM 1674 N N . GLY A 1 220 ? -4.909 -18.605 14.646 1.00 90.94 220 GLY A N 1
ATOM 1675 C CA . GLY A 1 220 ? -3.607 -18.024 14.997 1.00 90.94 220 GLY A CA 1
ATOM 1676 C C . GLY A 1 220 ? -3.663 -16.589 15.530 1.00 90.94 220 GLY A C 1
ATOM 1677 O O . GLY A 1 220 ? -4.659 -16.158 16.107 1.00 90.94 220 GLY A O 1
ATOM 1678 N N . ASP A 1 221 ? -2.556 -15.864 15.370 1.00 95.06 221 ASP A N 1
ATOM 1679 C CA . ASP A 1 221 ? -2.366 -14.526 15.934 1.00 95.06 221 ASP A CA 1
ATOM 1680 C C . ASP A 1 221 ? -2.981 -13.453 15.028 1.00 95.06 221 ASP A C 1
ATOM 1682 O O . ASP A 1 221 ? -2.380 -13.027 14.037 1.00 95.06 221 ASP A O 1
ATOM 1686 N N . PHE A 1 222 ? -4.174 -12.983 15.384 1.00 97.12 222 PHE A N 1
ATOM 1687 C CA . PHE A 1 222 ? -4.827 -11.867 14.705 1.00 97.12 222 PHE A CA 1
ATOM 1688 C C . PHE A 1 222 ? -5.558 -10.935 15.680 1.00 97.12 222 PHE A C 1
ATOM 1690 O O . PHE A 1 222 ? -5.744 -11.227 16.870 1.00 97.12 222 PHE A O 1
ATOM 1697 N N . ALA A 1 223 ? -5.958 -9.782 15.157 1.00 97.38 223 ALA A N 1
ATOM 1698 C CA . ALA A 1 223 ? -6.876 -8.853 15.793 1.00 97.38 223 ALA A CA 1
ATOM 1699 C C . ALA A 1 223 ? -7.773 -8.218 14.726 1.00 97.38 223 ALA A C 1
ATOM 1701 O O . ALA A 1 223 ? -7.410 -8.153 13.550 1.00 97.38 223 ALA A O 1
ATOM 1702 N N . ARG A 1 224 ? -8.930 -7.730 15.164 1.00 96.56 224 ARG A N 1
ATOM 1703 C CA . ARG A 1 224 ? -9.863 -6.936 14.368 1.00 96.56 224 ARG A CA 1
ATOM 1704 C C . ARG A 1 224 ? -10.132 -5.633 15.112 1.00 96.56 224 ARG A C 1
ATOM 1706 O O . ARG A 1 224 ? -10.189 -5.661 16.338 1.00 96.56 224 ARG A O 1
ATOM 1713 N N . ALA A 1 225 ? -10.302 -4.544 14.374 1.00 95.69 225 ALA A N 1
ATOM 1714 C CA . ALA A 1 225 ? -10.953 -3.334 14.859 1.00 95.69 225 ALA A CA 1
ATOM 1715 C C . ALA A 1 225 ? -11.863 -2.780 13.766 1.00 95.69 225 ALA A C 1
ATOM 1717 O O . ALA A 1 225 ? -11.387 -2.505 12.661 1.00 95.69 225 ALA A O 1
ATOM 1718 N N . GLY A 1 226 ? -13.162 -2.663 14.045 1.00 92.94 226 GLY A N 1
ATOM 1719 C CA . GLY A 1 226 ? -14.145 -2.271 13.031 1.00 92.94 226 GLY A CA 1
ATOM 1720 C C . GLY A 1 226 ? -14.017 -3.123 11.758 1.00 92.94 226 GLY A C 1
ATOM 1721 O O . GLY A 1 226 ? -14.033 -4.360 11.816 1.00 92.94 226 GLY A O 1
ATOM 1722 N N . SER A 1 227 ? -13.821 -2.461 10.614 1.00 94.12 227 SER A N 1
ATOM 1723 C CA . SER A 1 227 ? -13.652 -3.106 9.304 1.00 94.12 227 SER A CA 1
ATOM 1724 C C . SER A 1 227 ? -12.220 -3.537 8.953 1.00 94.12 227 SER A C 1
ATOM 1726 O O . SER A 1 227 ? -11.968 -3.935 7.817 1.00 94.12 227 SER A O 1
ATOM 1728 N N . VAL A 1 228 ? -11.268 -3.460 9.885 1.00 96.12 228 VAL A N 1
ATOM 1729 C CA . VAL A 1 228 ? -9.873 -3.864 9.656 1.00 96.12 228 VAL A CA 1
ATOM 1730 C C . VAL A 1 228 ? -9.556 -5.153 10.398 1.00 96.12 228 VAL A C 1
ATOM 1732 O O . VAL A 1 228 ? -9.850 -5.294 11.584 1.00 96.12 228 VAL A O 1
ATOM 1735 N N . VAL A 1 229 ? -8.886 -6.075 9.709 1.00 97.69 229 VAL A N 1
ATOM 1736 C CA . VAL A 1 229 ? -8.311 -7.299 10.275 1.00 97.69 229 VAL A CA 1
ATOM 1737 C C . VAL A 1 229 ? -6.811 -7.302 10.021 1.00 97.69 229 VAL A C 1
ATOM 1739 O O . VAL A 1 229 ? -6.362 -7.126 8.889 1.00 97.69 229 VAL A O 1
ATOM 1742 N N . LEU A 1 230 ? -6.028 -7.539 11.070 1.00 97.25 230 LEU A N 1
ATOM 1743 C CA . LEU A 1 230 ? -4.581 -7.681 10.976 1.00 97.25 230 LEU A CA 1
ATOM 1744 C C . LEU A 1 230 ? -4.173 -9.075 11.443 1.00 97.25 230 LEU A C 1
ATOM 1746 O O . LEU A 1 230 ? -4.481 -9.481 12.564 1.00 97.25 230 LEU A O 1
ATOM 1750 N N . VAL A 1 231 ? -3.466 -9.802 10.583 1.00 96.69 231 VAL A N 1
ATOM 1751 C CA . VAL A 1 231 ? -3.032 -11.179 10.836 1.00 96.69 231 VAL A CA 1
ATOM 1752 C C . VAL A 1 231 ? -1.515 -11.231 10.855 1.00 96.69 231 VAL A C 1
ATOM 1754 O O . VAL A 1 231 ? -0.862 -10.827 9.891 1.00 96.69 231 VAL A O 1
ATOM 1757 N N . ARG A 1 232 ? -0.934 -11.766 11.927 1.00 95.19 232 ARG A N 1
ATOM 1758 C CA . ARG A 1 232 ? 0.505 -12.009 11.997 1.00 95.19 232 ARG A CA 1
ATOM 1759 C C . ARG A 1 232 ? 0.853 -13.220 11.144 1.00 95.19 232 ARG A C 1
ATOM 1761 O O . ARG A 1 232 ? 0.381 -14.325 11.406 1.00 95.19 232 ARG A O 1
ATOM 1768 N N . VAL A 1 233 ? 1.725 -13.051 10.154 1.00 92.44 233 VAL A N 1
ATOM 1769 C CA . VAL A 1 233 ? 2.247 -14.180 9.371 1.00 92.44 233 VAL A CA 1
ATOM 1770 C C . VAL A 1 233 ? 3.748 -14.004 9.116 1.00 92.44 233 VAL A C 1
ATOM 1772 O O . VAL A 1 23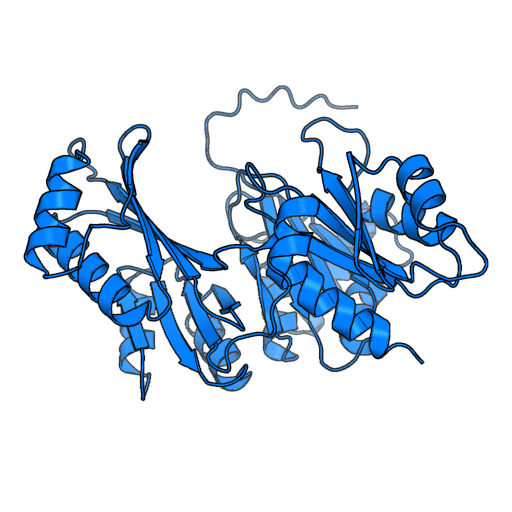3 ? 4.195 -12.912 8.793 1.00 92.44 233 VAL A O 1
ATOM 1775 N N . PRO A 1 234 ? 4.574 -15.063 9.222 1.00 88.06 234 PRO A N 1
ATOM 1776 C CA . PRO A 1 234 ? 6.033 -14.939 9.078 1.00 88.06 234 PRO A CA 1
ATOM 1777 C C . PRO A 1 234 ? 6.487 -14.637 7.640 1.00 88.06 234 PRO A C 1
ATOM 1779 O O . PRO A 1 234 ? 7.641 -14.312 7.399 1.00 88.06 234 PRO A O 1
ATOM 1782 N N . ARG A 1 235 ? 5.596 -14.831 6.665 1.00 89.88 235 ARG A N 1
ATOM 1783 C CA . ARG A 1 235 ? 5.799 -14.540 5.245 1.00 89.88 235 ARG A CA 1
ATOM 1784 C C . ARG A 1 235 ? 4.449 -14.434 4.557 1.00 89.88 235 ARG A C 1
ATOM 1786 O O . ARG A 1 235 ? 3.480 -15.022 5.049 1.00 89.88 235 ARG A O 1
ATOM 1793 N N . PHE A 1 236 ? 4.419 -13.796 3.392 1.00 90.75 236 PHE A N 1
ATOM 1794 C CA . PHE A 1 236 ? 3.225 -13.711 2.563 1.00 90.75 236 PHE A CA 1
ATOM 1795 C C . PHE A 1 236 ? 2.602 -15.092 2.297 1.00 90.75 236 PHE A C 1
ATOM 1797 O O . PHE A 1 236 ? 3.290 -16.096 2.065 1.00 90.75 236 PHE A O 1
ATOM 1804 N N . ARG A 1 237 ? 1.266 -15.149 2.340 1.00 92.81 237 ARG A N 1
ATOM 1805 C CA . ARG A 1 237 ? 0.473 -16.359 2.106 1.00 92.81 237 ARG A CA 1
ATOM 1806 C C . ARG A 1 237 ? -0.604 -16.074 1.065 1.00 92.81 237 ARG A C 1
ATOM 1808 O O . ARG A 1 237 ? -1.681 -15.603 1.414 1.00 92.81 237 ARG A O 1
ATOM 1815 N N . LYS A 1 238 ? -0.367 -16.489 -0.184 1.00 94.56 238 LYS A N 1
ATOM 1816 C CA . LYS A 1 238 ? -1.345 -16.396 -1.287 1.00 94.56 238 LYS A CA 1
ATOM 1817 C C . LYS A 1 238 ? -2.754 -16.856 -0.891 1.00 94.56 238 LYS A C 1
ATOM 1819 O O . LYS A 1 238 ? -3.722 -16.160 -1.150 1.00 94.56 238 LYS A O 1
ATOM 1824 N N . ARG A 1 239 ? -2.876 -18.010 -0.218 1.00 95.25 239 ARG A N 1
ATOM 1825 C CA . ARG A 1 239 ? -4.183 -18.545 0.215 1.00 95.25 239 ARG A CA 1
ATOM 1826 C C . ARG A 1 239 ? -4.930 -17.618 1.177 1.00 95.25 239 ARG A C 1
ATOM 1828 O O . ARG A 1 239 ? -6.150 -17.587 1.127 1.00 95.25 239 ARG A O 1
ATOM 1835 N N . LEU A 1 240 ? -4.219 -16.904 2.052 1.00 95.81 240 LEU A N 1
ATOM 1836 C CA . LEU A 1 240 ? -4.835 -15.935 2.960 1.00 95.81 240 LEU A CA 1
ATOM 1837 C C . LEU A 1 240 ? -5.321 -14.710 2.181 1.00 95.81 240 LEU A C 1
ATOM 1839 O O . LEU A 1 240 ? -6.454 -14.295 2.380 1.00 95.81 240 LEU A O 1
ATOM 1843 N N . ALA A 1 241 ? -4.496 -14.195 1.263 1.00 95.50 241 ALA A N 1
ATOM 1844 C CA . ALA A 1 241 ? -4.848 -13.050 0.428 1.00 95.50 241 ALA A CA 1
ATOM 1845 C C . ALA A 1 241 ? -6.072 -13.330 -0.458 1.00 95.50 241 ALA A C 1
ATOM 1847 O O . ALA A 1 241 ? -7.005 -12.536 -0.464 1.00 95.50 241 ALA A O 1
ATOM 1848 N N . VAL A 1 242 ? -6.112 -14.493 -1.120 1.00 95.69 242 VAL A N 1
ATOM 1849 C CA . VAL A 1 242 ? -7.272 -14.930 -1.916 1.00 95.69 242 VAL A CA 1
ATOM 1850 C C . VAL A 1 242 ? -8.513 -15.085 -1.036 1.00 95.69 242 VAL A C 1
ATOM 1852 O O . VAL A 1 242 ? -9.535 -14.495 -1.342 1.00 95.69 242 VAL A O 1
ATOM 1855 N N . ARG A 1 243 ? -8.419 -15.776 0.112 1.00 96.19 243 ARG A N 1
ATOM 1856 C CA . ARG A 1 243 ? -9.561 -15.913 1.039 1.00 96.19 243 ARG A CA 1
ATOM 1857 C C . ARG A 1 243 ? -10.096 -14.572 1.540 1.00 96.19 243 ARG A C 1
ATOM 1859 O O . ARG A 1 243 ? -11.295 -14.451 1.757 1.00 96.19 243 ARG A O 1
ATOM 1866 N N . ALA A 1 244 ? -9.214 -13.611 1.806 1.00 96.12 244 ALA A N 1
ATOM 1867 C CA . ALA A 1 244 ? -9.615 -12.278 2.237 1.00 96.12 244 ALA A CA 1
ATOM 1868 C C . ALA A 1 244 ? -10.332 -11.543 1.100 1.00 96.12 244 ALA A C 1
ATOM 1870 O O . ALA A 1 244 ? -11.410 -11.003 1.317 1.00 96.12 244 ALA A O 1
ATOM 1871 N N . HIS A 1 245 ? -9.776 -11.592 -0.112 1.00 93.94 245 HIS A N 1
ATOM 1872 C CA . HIS A 1 245 ? -10.394 -11.013 -1.299 1.00 93.94 245 HIS A CA 1
ATOM 1873 C C . HIS A 1 245 ? -11.772 -11.621 -1.601 1.00 93.94 245 HIS A C 1
ATOM 1875 O O . HIS A 1 245 ? -12.731 -10.875 -1.761 1.00 93.94 245 HIS A O 1
ATOM 1881 N N . ASP A 1 246 ? -11.904 -12.950 -1.568 1.00 94.06 246 ASP A N 1
ATOM 1882 C CA . ASP A 1 246 ? -13.181 -13.655 -1.762 1.00 94.06 246 ASP A CA 1
ATOM 1883 C C . ASP A 1 246 ? -14.226 -13.273 -0.692 1.00 94.06 246 ASP A C 1
ATOM 1885 O O . ASP A 1 246 ? -15.430 -13.370 -0.919 1.00 94.06 246 ASP A O 1
ATOM 1889 N N . ALA A 1 247 ? -13.772 -12.828 0.485 1.00 95.06 247 ALA A N 1
ATOM 1890 C CA . ALA A 1 247 ? -14.616 -12.289 1.551 1.00 95.06 247 ALA A CA 1
ATOM 1891 C C . ALA A 1 247 ? -14.904 -10.776 1.402 1.00 95.06 247 ALA A C 1
ATOM 1893 O O . ALA A 1 247 ? -15.506 -10.179 2.295 1.00 95.06 247 ALA A O 1
ATOM 1894 N N . GLY A 1 248 ? -14.479 -10.151 0.301 1.00 92.44 248 GLY A N 1
ATOM 1895 C CA . GLY A 1 248 ? -14.671 -8.730 0.004 1.00 92.44 248 GLY A CA 1
ATOM 1896 C C . GLY A 1 248 ? -13.606 -7.803 0.593 1.00 92.44 248 GLY A C 1
ATOM 1897 O O . GLY A 1 248 ? -13.866 -6.612 0.750 1.00 92.44 248 GLY A O 1
ATOM 1898 N N . ALA A 1 249 ? -12.434 -8.324 0.967 1.00 94.50 249 ALA A N 1
ATOM 1899 C CA . ALA A 1 249 ? -11.357 -7.508 1.514 1.00 94.50 249 ALA A CA 1
ATOM 1900 C C . ALA A 1 249 ? -10.440 -6.920 0.439 1.00 94.50 249 ALA A C 1
ATOM 1902 O O . ALA A 1 249 ? -10.100 -7.553 -0.565 1.00 94.50 249 ALA A O 1
ATOM 1903 N N . VAL A 1 250 ? -9.886 -5.762 0.768 1.00 92.25 250 VAL A N 1
ATOM 1904 C CA . VAL A 1 250 ? -8.683 -5.210 0.160 1.00 92.25 250 VAL A CA 1
ATOM 1905 C C . VAL A 1 250 ? -7.490 -5.579 1.034 1.00 92.25 250 VAL A C 1
ATOM 1907 O O . VAL A 1 250 ? -7.330 -5.082 2.150 1.00 92.25 250 VAL A O 1
ATOM 1910 N N . GLY A 1 251 ? -6.678 -6.510 0.534 1.00 92.69 251 GLY A N 1
ATOM 1911 C CA . GLY A 1 251 ? -5.540 -7.074 1.253 1.00 92.69 251 GLY A CA 1
ATOM 1912 C C . GLY A 1 251 ? -4.213 -6.396 0.917 1.00 92.69 251 GLY A C 1
ATOM 1913 O O . GLY A 1 251 ? -3.925 -6.127 -0.245 1.00 92.69 251 GLY A O 1
ATOM 1914 N N . CYS A 1 252 ? -3.368 -6.197 1.925 1.00 93.50 252 CYS A N 1
ATOM 1915 C CA . CYS A 1 252 ? -2.003 -5.704 1.795 1.00 93.50 252 CYS A CA 1
ATOM 1916 C C . CYS A 1 252 ? -1.042 -6.525 2.670 1.00 93.50 252 CYS A C 1
ATOM 1918 O O . CYS A 1 252 ? -1.358 -6.925 3.793 1.00 93.50 252 CYS A O 1
ATOM 1920 N N . TRP A 1 253 ? 0.150 -6.779 2.146 1.00 94.12 253 TRP A N 1
ATOM 1921 C CA . TRP A 1 253 ? 1.267 -7.402 2.829 1.00 94.12 253 TRP A CA 1
ATOM 1922 C C . TRP A 1 253 ? 2.217 -6.335 3.372 1.00 94.12 253 TRP A C 1
ATOM 1924 O O . TRP A 1 253 ? 2.824 -5.572 2.623 1.00 94.12 253 TRP A O 1
ATOM 1934 N N . LEU A 1 254 ? 2.386 -6.334 4.690 1.00 91.88 254 LEU A N 1
ATOM 1935 C CA . LEU A 1 254 ? 3.307 -5.477 5.421 1.00 91.88 254 LEU A CA 1
ATOM 1936 C C . LEU A 1 254 ? 4.466 -6.365 5.900 1.00 91.88 254 LEU A C 1
ATOM 1938 O O . LEU A 1 254 ? 4.337 -7.027 6.930 1.00 91.88 254 LEU A O 1
ATOM 1942 N N . PRO A 1 255 ? 5.578 -6.456 5.149 1.00 85.94 255 PRO A N 1
ATOM 1943 C CA . PRO A 1 255 ? 6.604 -7.469 5.395 1.00 85.94 255 PRO A CA 1
ATOM 1944 C C . PRO A 1 255 ? 7.330 -7.308 6.730 1.00 85.94 255 PRO A C 1
ATOM 1946 O O . PRO A 1 255 ? 7.883 -8.291 7.217 1.00 85.94 255 PRO A O 1
ATOM 1949 N N . ASP A 1 256 ? 7.302 -6.108 7.320 1.00 82.62 256 ASP A N 1
ATOM 1950 C CA . ASP A 1 256 ? 8.079 -5.792 8.510 1.00 82.62 256 ASP A CA 1
ATOM 1951 C C . ASP A 1 256 ? 7.285 -4.911 9.487 1.00 82.62 256 ASP A C 1
ATOM 1953 O O . ASP A 1 256 ? 6.358 -4.193 9.106 1.00 82.62 256 ASP A O 1
ATOM 1957 N N . ALA A 1 257 ? 7.702 -4.957 10.750 1.00 81.38 257 ALA A N 1
ATOM 1958 C CA . ALA A 1 257 ? 7.308 -4.043 11.817 1.00 81.38 257 ALA A CA 1
ATOM 1959 C C . ALA A 1 257 ? 8.450 -3.030 12.089 1.00 81.38 257 ALA A C 1
ATOM 1961 O O . ALA A 1 257 ? 9.604 -3.339 11.773 1.00 81.38 257 ALA A O 1
ATOM 1962 N N . PRO A 1 258 ? 8.171 -1.876 12.719 1.00 88.38 258 PRO A N 1
ATOM 1963 C CA . PRO A 1 258 ? 6.870 -1.454 13.232 1.00 88.38 258 PRO A CA 1
ATOM 1964 C C . PRO A 1 258 ? 5.922 -0.925 12.148 1.00 88.38 258 PRO A C 1
ATOM 1966 O O . PRO A 1 258 ? 6.331 -0.488 11.072 1.00 88.38 258 PRO A O 1
ATOM 1969 N N . VAL A 1 259 ? 4.628 -0.968 12.458 1.00 89.94 259 VAL A N 1
ATOM 1970 C CA . VAL A 1 259 ? 3.565 -0.383 11.633 1.00 89.94 259 VAL A CA 1
ATOM 1971 C C . VAL A 1 259 ? 2.974 0.827 12.342 1.00 89.94 259 VAL A C 1
ATOM 1973 O O . VAL A 1 259 ? 2.893 0.861 13.573 1.00 89.94 259 VAL A O 1
ATOM 1976 N N . ARG A 1 260 ? 2.544 1.819 11.567 1.00 91.44 260 ARG A N 1
ATOM 1977 C CA . ARG A 1 260 ? 1.714 2.919 12.043 1.00 91.44 260 ARG A CA 1
ATOM 1978 C C . ARG A 1 260 ? 0.250 2.506 11.938 1.00 91.44 260 ARG A C 1
ATOM 1980 O O . ARG A 1 260 ? -0.185 2.058 10.879 1.00 91.44 260 ARG A O 1
ATOM 1987 N N . ILE A 1 261 ? -0.491 2.676 13.026 1.00 93.31 261 ILE A N 1
ATOM 1988 C CA . ILE A 1 261 ? -1.949 2.547 13.066 1.00 93.31 261 ILE A CA 1
ATOM 1989 C C . ILE A 1 261 ? -2.513 3.948 13.268 1.00 93.31 261 ILE A C 1
ATOM 1991 O O . ILE A 1 261 ? -2.139 4.625 14.227 1.00 93.31 261 ILE A O 1
ATOM 1995 N N . SER A 1 262 ? -3.397 4.371 12.370 1.00 92.69 262 SER A N 1
ATOM 1996 C CA . SER A 1 262 ? -4.155 5.615 12.484 1.00 92.69 262 SER A CA 1
ATOM 1997 C C . SER A 1 262 ? -5.637 5.282 12.553 1.00 92.69 262 SER A C 1
ATOM 1999 O O . SER A 1 262 ? -6.132 4.528 11.720 1.00 92.69 262 SER A O 1
ATOM 2001 N N . ALA A 1 263 ? -6.339 5.797 13.557 1.00 93.75 263 ALA A N 1
ATOM 2002 C CA . ALA A 1 263 ? -7.764 5.578 13.744 1.00 93.75 263 ALA A CA 1
ATOM 2003 C C . ALA A 1 263 ? -8.485 6.923 13.821 1.00 93.75 263 ALA A C 1
ATOM 2005 O O . ALA A 1 263 ? -8.279 7.687 14.763 1.00 93.75 263 ALA A O 1
ATOM 2006 N N . SER A 1 264 ? -9.350 7.179 12.845 1.00 92.69 264 SER A N 1
ATOM 2007 C CA . SER A 1 264 ? -10.199 8.364 12.756 1.00 92.69 264 SER A CA 1
ATOM 2008 C C . SER A 1 264 ? -11.627 7.981 13.122 1.00 92.69 264 SER A C 1
ATOM 2010 O O . SER A 1 264 ? -12.294 7.245 12.393 1.00 92.69 264 SER A O 1
ATOM 2012 N N . LEU A 1 265 ? -12.101 8.449 14.276 1.00 93.75 265 LEU A N 1
ATOM 2013 C CA . LEU A 1 265 ? -13.409 8.096 14.821 1.00 93.75 265 LEU A CA 1
ATOM 2014 C C . LEU A 1 265 ? -14.370 9.281 14.773 1.00 93.75 265 LEU A C 1
ATOM 2016 O O . LEU A 1 265 ? -14.004 10.419 15.066 1.00 93.75 265 LEU A O 1
ATOM 2020 N N . TYR A 1 266 ? -15.636 9.003 14.476 1.00 91.56 266 TYR A N 1
ATOM 2021 C CA . TYR A 1 266 ? -16.708 9.996 14.513 1.00 91.56 266 TYR A CA 1
ATOM 2022 C C . TYR A 1 266 ? -18.036 9.393 14.952 1.00 91.56 266 TYR A C 1
ATOM 2024 O O . TYR A 1 266 ? -18.240 8.180 14.950 1.00 91.56 266 TYR A O 1
ATOM 2032 N N . ARG A 1 267 ? -18.982 10.266 15.300 1.00 89.44 267 ARG A N 1
ATOM 2033 C CA . ARG A 1 267 ? -20.377 9.906 15.550 1.00 89.44 267 ARG A CA 1
ATOM 2034 C C . ARG A 1 267 ? -21.267 10.677 14.583 1.00 89.44 267 ARG A C 1
ATOM 2036 O O . ARG A 1 267 ? -20.989 11.819 14.234 1.00 89.44 267 ARG A O 1
ATOM 2043 N N . ARG A 1 268 ? -22.352 10.050 14.119 1.00 83.62 268 ARG A N 1
ATOM 2044 C CA . ARG A 1 268 ? -23.293 10.712 13.192 1.00 83.62 268 ARG A CA 1
ATOM 2045 C C . ARG A 1 268 ? -24.005 11.901 13.843 1.00 83.62 268 ARG A C 1
ATOM 2047 O O . ARG A 1 268 ? -24.359 12.852 13.155 1.00 83.62 268 ARG A O 1
ATOM 2054 N N . SER A 1 269 ? -24.243 11.814 15.149 1.00 82.06 269 SER A N 1
ATOM 2055 C CA . SER A 1 269 ? -25.074 12.740 15.921 1.00 82.06 269 SER A CA 1
ATOM 2056 C C . SER A 1 269 ? -24.323 13.924 16.524 1.00 82.06 269 SER A C 1
ATOM 2058 O O . SER A 1 269 ? -24.952 14.928 16.844 1.00 82.06 269 SER A O 1
ATOM 2060 N N . ASP A 1 270 ? -23.012 13.812 16.727 1.00 83.56 270 ASP A N 1
ATOM 2061 C CA . ASP A 1 270 ? -22.217 14.787 17.471 1.00 83.56 270 ASP A CA 1
ATOM 2062 C C . ASP A 1 270 ? -20.718 14.674 17.158 1.00 83.56 270 ASP A C 1
ATOM 2064 O O . ASP A 1 270 ? -20.254 13.732 16.517 1.00 83.56 270 ASP A O 1
ATOM 2068 N N . VAL A 1 271 ? -19.955 15.678 17.594 1.00 86.25 271 VAL A N 1
ATOM 2069 C CA . VAL A 1 271 ? -18.494 15.686 17.466 1.00 86.25 271 VAL A CA 1
ATOM 2070 C C . VAL A 1 271 ? -17.903 14.773 18.538 1.00 86.25 271 VAL A C 1
ATOM 2072 O O . VAL A 1 271 ? -18.286 14.839 19.708 1.00 86.25 271 VAL A O 1
ATOM 2075 N N . LEU A 1 272 ? -16.975 13.911 18.137 1.00 89.38 272 LEU A N 1
ATOM 2076 C CA . LEU A 1 272 ? -16.143 13.155 19.062 1.00 89.38 272 LEU A CA 1
ATOM 2077 C C . LEU A 1 272 ? -14.859 13.952 19.310 1.00 89.38 272 LEU A C 1
ATOM 2079 O O . LEU A 1 272 ? -14.195 14.350 18.356 1.00 89.38 272 LEU A O 1
ATOM 2083 N N . LEU A 1 273 ? -14.538 14.219 20.575 1.00 92.81 273 LEU A N 1
ATOM 2084 C CA . LEU A 1 273 ? -13.337 14.971 20.939 1.00 92.81 273 LEU A CA 1
ATOM 2085 C C . LEU A 1 273 ? -12.142 14.030 21.169 1.00 92.81 273 LEU A C 1
ATOM 2087 O O . LEU A 1 273 ? -12.342 12.927 21.688 1.00 92.81 273 LEU A O 1
ATOM 2091 N N . PRO A 1 274 ? -10.904 14.466 20.867 1.00 94.56 274 PRO A N 1
ATOM 2092 C CA . PRO A 1 274 ? -9.701 13.662 21.099 1.00 94.56 274 PRO A CA 1
ATOM 2093 C C . PRO A 1 274 ? -9.559 13.180 22.549 1.00 94.56 274 PRO A C 1
ATOM 2095 O O . PRO A 1 274 ? -9.273 12.009 22.766 1.00 94.56 274 PRO A O 1
ATOM 2098 N N . ASP A 1 275 ? -9.889 14.017 23.538 1.00 95.50 275 ASP A N 1
ATOM 2099 C CA . ASP A 1 275 ? -9.837 13.656 24.965 1.00 95.50 275 ASP A CA 1
ATOM 2100 C C . ASP A 1 275 ? -10.754 12.471 25.320 1.00 95.50 275 ASP A C 1
ATOM 2102 O O . ASP A 1 275 ? -10.453 11.679 26.216 1.00 95.50 275 ASP A O 1
ATOM 2106 N N . GLN A 1 276 ? -11.887 12.324 24.620 1.00 94.94 276 GLN A N 1
ATOM 2107 C CA . GLN A 1 276 ? -12.796 11.190 24.817 1.00 94.94 276 GLN A CA 1
ATOM 2108 C C . GLN A 1 276 ? -12.188 9.900 24.258 1.00 94.94 276 GLN A C 1
ATOM 2110 O O . GLN A 1 276 ? -12.310 8.846 24.883 1.00 94.94 276 GLN A O 1
ATOM 2115 N N . LEU A 1 277 ? -11.514 9.991 23.107 1.00 95.69 277 LEU A N 1
ATOM 2116 C CA . LEU A 1 277 ? -10.774 8.880 22.513 1.00 95.69 277 LEU A CA 1
ATOM 2117 C C . LEU A 1 277 ? -9.585 8.472 23.388 1.00 95.69 277 LEU A C 1
ATOM 2119 O O . LEU A 1 277 ? -9.405 7.290 23.671 1.00 95.69 277 LEU A O 1
ATOM 2123 N N . GLU A 1 278 ? -8.831 9.443 23.894 1.00 96.62 278 GLU A N 1
ATOM 2124 C CA . GLU A 1 278 ? -7.735 9.215 24.831 1.00 96.62 278 GLU A CA 1
ATOM 2125 C C . GLU A 1 278 ? -8.220 8.518 26.110 1.00 96.62 278 GLU A C 1
ATOM 2127 O O . GLU A 1 278 ? -7.638 7.518 26.532 1.00 96.62 278 GLU A O 1
ATOM 2132 N N . ALA A 1 279 ? -9.316 8.992 26.713 1.00 96.50 279 ALA A N 1
ATOM 2133 C CA . ALA A 1 279 ? -9.894 8.374 27.903 1.00 96.50 279 ALA A CA 1
ATOM 2134 C C . ALA A 1 279 ? -10.368 6.933 27.645 1.00 96.50 279 ALA A C 1
ATOM 2136 O O . ALA A 1 279 ? -10.124 6.049 28.472 1.00 96.50 279 ALA A O 1
ATOM 2137 N N . ALA A 1 280 ? -11.003 6.682 26.495 1.00 96.25 280 ALA A N 1
ATOM 2138 C CA . ALA A 1 280 ? -11.432 5.346 26.099 1.00 96.25 280 ALA A CA 1
ATOM 2139 C C . ALA A 1 280 ? -10.232 4.406 25.917 1.00 96.25 280 ALA A C 1
ATOM 2141 O O . ALA A 1 280 ? -10.214 3.329 26.510 1.00 96.25 280 ALA A O 1
ATOM 2142 N N . LEU A 1 281 ? -9.188 4.829 25.199 1.00 95.75 281 LEU A N 1
ATOM 2143 C CA . LEU A 1 281 ? -7.980 4.021 25.013 1.00 95.75 281 LEU A CA 1
ATOM 2144 C C . LEU A 1 281 ? -7.234 3.782 26.324 1.00 95.75 281 LEU A C 1
ATOM 2146 O O . LEU A 1 281 ? -6.816 2.656 26.586 1.00 95.75 281 LEU A O 1
ATOM 2150 N N . ARG A 1 282 ? -7.141 4.786 27.201 1.00 95.38 282 ARG A N 1
ATOM 2151 C CA . ARG A 1 282 ? -6.540 4.631 28.533 1.00 95.38 282 ARG A CA 1
ATOM 2152 C C . ARG A 1 282 ? -7.245 3.544 29.346 1.00 95.38 282 ARG A C 1
ATOM 2154 O O . ARG A 1 282 ? -6.586 2.792 30.058 1.00 95.38 282 ARG A O 1
ATOM 2161 N N . SER A 1 283 ? -8.569 3.429 29.220 1.00 96.00 283 SER A N 1
ATOM 2162 C CA . SER A 1 283 ? -9.357 2.416 29.937 1.00 96.00 283 SER A CA 1
ATOM 2163 C C . SER A 1 283 ? -9.059 0.973 29.506 1.00 96.00 283 SER A C 1
ATOM 2165 O O . SER A 1 283 ? -9.311 0.045 30.271 1.00 96.00 283 SER A O 1
ATOM 2167 N N . THR A 1 284 ? -8.470 0.781 28.321 1.00 94.62 284 THR A N 1
ATOM 2168 C CA . THR A 1 284 ? -8.057 -0.539 27.810 1.00 94.62 284 THR A CA 1
ATOM 2169 C C . THR A 1 284 ? -6.725 -1.021 28.396 1.00 94.62 284 THR A C 1
ATOM 2171 O O . THR A 1 284 ? -6.354 -2.179 28.221 1.00 94.62 284 THR A O 1
ATOM 2174 N N . GLY A 1 285 ? -5.990 -0.139 29.088 1.00 91.75 285 GLY A N 1
ATOM 2175 C CA . GLY A 1 285 ? -4.637 -0.413 29.578 1.00 91.75 285 GLY A CA 1
ATOM 2176 C C . GLY A 1 285 ? -3.538 -0.255 28.522 1.00 91.75 285 GLY A C 1
ATOM 2177 O O . GLY A 1 285 ? -2.394 -0.615 28.794 1.00 91.75 285 GLY A O 1
ATOM 2178 N N . LEU A 1 286 ? -3.859 0.277 27.335 1.00 91.75 286 LEU A N 1
ATOM 2179 C CA . LEU A 1 286 ? -2.869 0.631 26.318 1.00 91.75 286 LEU A CA 1
ATOM 2180 C C . LEU A 1 286 ? -1.925 1.723 26.846 1.00 91.75 286 LEU A C 1
ATOM 2182 O O . LEU A 1 286 ? -2.380 2.729 27.396 1.00 91.75 286 LEU A O 1
ATOM 2186 N N . ASP A 1 287 ? -0.616 1.548 26.646 1.00 89.75 287 ASP A N 1
ATOM 2187 C CA . ASP A 1 287 ? 0.347 2.623 26.884 1.00 89.75 287 ASP A CA 1
ATOM 2188 C C . ASP A 1 287 ? 0.162 3.721 25.830 1.00 89.75 287 ASP A C 1
ATOM 2190 O O . ASP A 1 287 ? 0.315 3.487 24.631 1.00 89.75 287 ASP A O 1
ATOM 2194 N N . LEU A 1 288 ? -0.186 4.921 26.293 1.00 90.94 288 LEU A N 1
ATOM 2195 C CA . LEU A 1 288 ? -0.458 6.070 25.435 1.00 90.94 288 LEU A CA 1
ATOM 2196 C C . LEU A 1 288 ? 0.769 6.965 25.218 1.00 90.94 288 LEU A C 1
ATOM 2198 O O . LEU A 1 288 ? 0.648 7.990 24.556 1.00 90.94 288 LEU A O 1
ATOM 2202 N N . SER A 1 289 ? 1.942 6.603 25.754 1.00 87.88 289 SER A N 1
ATOM 2203 C CA . SER A 1 289 ? 3.161 7.427 25.698 1.00 87.88 289 SER A CA 1
ATOM 2204 C C . SER A 1 289 ? 3.626 7.776 24.276 1.00 87.88 289 SER A C 1
ATOM 2206 O O . SER A 1 289 ? 4.275 8.802 24.075 1.00 87.88 289 SER A O 1
ATOM 2208 N N . THR A 1 290 ? 3.271 6.949 23.291 1.00 86.06 290 THR A N 1
ATOM 2209 C CA . THR A 1 290 ? 3.615 7.121 21.871 1.00 86.06 290 THR A CA 1
ATOM 2210 C C . THR A 1 290 ? 2.415 7.476 20.991 1.00 86.06 290 THR A C 1
ATOM 2212 O O . THR A 1 290 ? 2.564 7.597 19.773 1.00 86.06 290 THR A O 1
ATOM 2215 N N . VAL A 1 291 ? 1.226 7.637 21.580 1.00 92.31 291 VAL A N 1
ATOM 2216 C CA . VAL A 1 291 ? -0.004 7.926 20.839 1.00 92.31 291 VAL A CA 1
ATOM 2217 C C . VAL A 1 291 ? -0.146 9.432 20.666 1.00 92.31 291 VAL A C 1
ATOM 2219 O O . VAL A 1 291 ? -0.107 10.198 21.626 1.00 92.31 291 VAL A O 1
ATOM 2222 N N . THR A 1 292 ? -0.334 9.861 19.424 1.00 94.12 292 THR A N 1
ATOM 2223 C CA . THR A 1 292 ? -0.672 11.243 19.090 1.00 94.12 292 THR A CA 1
ATOM 2224 C C . THR A 1 292 ? -2.175 11.359 18.906 1.00 94.12 292 THR A C 1
ATOM 2226 O O . THR A 1 292 ? -2.766 10.578 18.160 1.00 94.12 292 THR A O 1
ATOM 2229 N N . PHE A 1 293 ? -2.772 12.354 19.555 1.00 95.31 293 PHE A N 1
ATOM 2230 C CA . PHE A 1 293 ? -4.189 12.673 19.443 1.00 95.31 293 PHE A CA 1
ATOM 2231 C C . PHE A 1 293 ? -4.373 14.003 18.717 1.00 95.31 293 PHE A C 1
ATOM 2233 O O . PHE A 1 293 ? -3.702 14.989 19.029 1.00 95.31 293 PHE A O 1
ATOM 2240 N N . SER A 1 294 ? -5.289 14.045 17.756 1.00 93.81 294 SER A N 1
ATOM 2241 C CA . SER A 1 294 ? -5.633 15.263 17.021 1.00 93.81 294 SER A CA 1
ATOM 2242 C C . SER A 1 294 ? -7.121 15.306 16.694 1.00 93.81 294 SER A C 1
ATOM 2244 O O . SER A 1 294 ? -7.825 14.297 16.732 1.00 93.81 294 SER A O 1
ATOM 2246 N N . ALA A 1 295 ? -7.614 16.509 16.402 1.00 90.50 295 ALA A N 1
ATOM 2247 C CA . ALA A 1 295 ? -8.941 16.712 15.839 1.00 90.50 295 ALA A CA 1
ATOM 2248 C C . ALA A 1 295 ? -8.799 17.066 14.357 1.00 90.50 295 ALA A C 1
ATOM 2250 O O . ALA A 1 295 ? -8.103 18.023 14.015 1.00 90.50 295 ALA A O 1
ATOM 2251 N N . GLU A 1 296 ? -9.491 16.330 13.493 1.00 84.88 296 GLU A N 1
ATOM 2252 C CA . GLU A 1 296 ? -9.520 16.575 12.051 1.00 84.88 296 GLU A CA 1
ATOM 2253 C C . GLU A 1 296 ? -10.973 16.728 11.606 1.00 84.88 296 GLU A C 1
ATOM 2255 O O . GLU A 1 296 ? -11.750 15.777 11.570 1.00 84.88 296 GLU A O 1
ATOM 2260 N N . HIS A 1 297 ? -11.390 17.961 11.314 1.00 82.25 297 HIS A N 1
ATOM 2261 C CA . HIS A 1 297 ? -12.796 18.299 11.069 1.00 82.25 297 HIS A CA 1
ATOM 2262 C C . HIS A 1 297 ? -13.733 17.852 12.212 1.00 82.25 297 HIS A C 1
ATOM 2264 O O . HIS A 1 297 ? -13.792 18.503 13.253 1.00 82.25 297 HIS A O 1
ATOM 2270 N N . ARG A 1 298 ? -14.506 16.775 12.008 1.00 81.81 298 ARG A N 1
ATOM 2271 C CA . ARG A 1 298 ? -15.423 16.168 12.996 1.00 81.81 298 ARG A CA 1
ATOM 2272 C C . ARG A 1 298 ? -14.900 14.833 13.551 1.00 81.81 298 ARG A C 1
ATOM 2274 O O . ARG A 1 298 ? -15.655 14.128 14.220 1.00 81.81 298 ARG A O 1
ATOM 2281 N N . LEU A 1 299 ? -13.654 14.486 13.238 1.00 88.12 299 LEU A N 1
ATOM 2282 C CA . LEU A 1 299 ? -13.001 13.235 13.604 1.00 88.12 299 LEU A CA 1
ATOM 2283 C C . LEU A 1 299 ? -12.094 13.460 14.818 1.00 88.12 299 LEU A C 1
ATOM 2285 O O . LEU A 1 299 ? -11.322 14.420 14.851 1.00 88.12 299 LEU A O 1
ATOM 2289 N N . ALA A 1 300 ? -12.161 12.546 15.783 1.00 94.12 300 ALA A N 1
ATOM 2290 C CA . ALA A 1 300 ? -11.094 12.349 16.754 1.00 94.12 300 ALA A CA 1
ATOM 2291 C C . ALA A 1 300 ? -10.114 11.334 16.171 1.00 94.12 300 ALA A C 1
ATOM 2293 O O . ALA A 1 300 ? -10.518 10.223 15.824 1.00 94.12 300 ALA A O 1
ATOM 2294 N N . VAL A 1 301 ? -8.848 11.715 16.061 1.00 94.25 301 VAL A N 1
ATOM 2295 C CA . VAL A 1 301 ? -7.804 10.890 15.460 1.00 94.25 301 VAL A CA 1
ATOM 2296 C C . VAL A 1 301 ? -6.826 10.450 16.540 1.00 94.25 301 VAL A C 1
ATOM 2298 O O . VAL A 1 301 ? -6.374 11.267 17.345 1.00 94.25 301 VAL A O 1
ATOM 2301 N N . ALA A 1 302 ? -6.500 9.160 16.553 1.00 95.12 302 ALA A N 1
ATOM 2302 C CA . ALA A 1 302 ? -5.398 8.597 17.321 1.00 95.12 302 ALA A CA 1
ATOM 2303 C C . ALA A 1 302 ? -4.421 7.911 16.365 1.00 95.12 302 ALA A C 1
ATOM 2305 O O . ALA A 1 302 ? -4.810 7.025 15.606 1.00 95.12 302 ALA A O 1
ATOM 2306 N N . SER A 1 303 ? -3.149 8.299 16.416 1.00 93.62 303 SER A N 1
ATOM 2307 C CA . SER A 1 303 ? -2.091 7.705 15.599 1.00 93.62 303 SER A CA 1
ATOM 2308 C C . SER A 1 303 ? -0.948 7.218 16.474 1.00 93.62 303 SER A C 1
ATOM 2310 O O . SER A 1 303 ? -0.502 7.939 17.367 1.00 93.62 303 SER A O 1
ATOM 2312 N N . LEU A 1 304 ? -0.462 6.004 16.229 1.00 93.31 304 LEU A N 1
ATOM 2313 C CA . LEU A 1 304 ? 0.690 5.456 16.937 1.00 93.31 304 LEU A CA 1
ATOM 2314 C C . LEU A 1 304 ? 1.499 4.487 16.084 1.00 93.31 304 LEU A C 1
ATOM 2316 O O . LEU A 1 304 ? 1.011 3.931 15.102 1.00 93.31 304 LEU A O 1
ATOM 2320 N N . VAL A 1 305 ? 2.734 4.250 16.508 1.00 91.19 305 VAL A N 1
ATOM 2321 C CA . VAL A 1 305 ? 3.639 3.263 15.920 1.00 91.19 305 VAL A CA 1
ATOM 2322 C C . VAL A 1 305 ? 3.755 2.080 16.873 1.00 91.19 305 VAL A C 1
ATOM 2324 O O . VAL A 1 305 ? 4.001 2.266 18.064 1.00 91.19 305 VAL A O 1
ATOM 2327 N N . SER A 1 306 ? 3.596 0.860 16.357 1.00 90.00 306 SER A N 1
ATOM 2328 C CA . SER A 1 306 ? 3.729 -0.357 17.156 1.00 90.00 306 SER A CA 1
ATOM 2329 C C . SER A 1 306 ? 4.525 -1.448 16.445 1.00 90.00 306 SER A C 1
ATOM 2331 O O . SER A 1 306 ? 4.306 -1.755 15.272 1.00 90.00 306 SER A O 1
ATOM 2333 N N . SER A 1 307 ? 5.440 -2.072 17.192 1.00 88.44 307 SER A N 1
ATOM 2334 C CA . SER A 1 307 ? 6.129 -3.303 16.774 1.00 88.44 307 SER A CA 1
ATOM 2335 C C . SER A 1 307 ? 5.272 -4.559 16.984 1.00 88.44 307 SER A C 1
ATOM 2337 O O . SER A 1 307 ? 5.487 -5.564 16.308 1.00 88.44 307 SER A O 1
ATOM 2339 N N . ASP A 1 308 ? 4.293 -4.491 17.891 1.00 90.56 308 ASP A N 1
ATOM 2340 C CA . ASP A 1 308 ? 3.252 -5.502 18.091 1.00 90.56 308 ASP A CA 1
ATOM 2341 C C . ASP A 1 308 ? 1.870 -4.826 17.993 1.00 90.56 308 ASP A C 1
ATOM 2343 O O . ASP A 1 308 ? 1.328 -4.342 18.988 1.00 90.56 308 ASP A O 1
ATOM 2347 N N . PRO A 1 309 ? 1.314 -4.686 16.781 1.00 92.94 309 PRO A N 1
ATOM 2348 C CA . PRO A 1 309 ? 0.051 -3.994 16.545 1.00 92.94 309 PRO A CA 1
ATOM 2349 C C . PRO A 1 309 ? -1.196 -4.710 17.083 1.00 92.94 309 PRO A C 1
ATOM 2351 O O . PRO A 1 309 ? -2.254 -4.084 17.129 1.00 92.94 309 PRO A O 1
ATOM 2354 N N . LEU A 1 310 ? -1.138 -5.988 17.489 1.00 94.94 310 LEU A N 1
ATOM 2355 C CA . LEU A 1 310 ? -2.358 -6.715 17.878 1.00 94.94 310 LEU A CA 1
ATOM 2356 C C . LEU A 1 310 ? -3.012 -6.177 19.162 1.00 94.94 310 LEU A C 1
ATOM 2358 O O . LEU A 1 310 ? -4.225 -5.961 19.143 1.00 94.94 310 LEU A O 1
ATOM 2362 N N . PRO A 1 311 ? -2.281 -5.936 20.272 1.00 94.25 311 PRO A N 1
ATOM 2363 C CA . PRO A 1 311 ? -2.859 -5.306 21.458 1.00 94.25 311 PRO A CA 1
ATOM 2364 C C . PRO A 1 311 ? -3.418 -3.912 21.163 1.00 94.25 311 PRO A C 1
ATOM 2366 O O . PRO A 1 311 ? -4.507 -3.585 21.627 1.00 94.25 311 PRO A O 1
ATOM 2369 N N . THR A 1 312 ? -2.720 -3.126 20.336 1.00 93.38 312 THR A N 1
ATOM 2370 C CA . THR A 1 312 ? -3.191 -1.812 19.886 1.00 93.38 312 THR A CA 1
ATOM 2371 C C . THR A 1 312 ? -4.524 -1.918 19.160 1.00 93.38 312 THR A C 1
ATOM 2373 O O . THR A 1 312 ? -5.454 -1.188 19.486 1.00 93.38 312 THR A O 1
ATOM 2376 N N . LEU A 1 313 ? -4.646 -2.834 18.198 1.00 95.12 313 LEU A N 1
ATOM 2377 C CA . LEU A 1 313 ? -5.871 -2.976 17.419 1.00 95.12 313 LEU A CA 1
ATOM 2378 C C . LEU A 1 313 ? -7.043 -3.427 18.306 1.00 95.12 313 LEU A C 1
ATOM 2380 O O . LEU A 1 313 ? -8.134 -2.885 18.195 1.00 95.12 313 LEU A O 1
ATOM 2384 N N . ARG A 1 314 ? -6.808 -4.329 19.269 1.00 95.88 314 ARG A N 1
ATOM 2385 C CA . ARG A 1 314 ? -7.832 -4.733 20.254 1.00 95.88 314 ARG A CA 1
ATOM 2386 C C . ARG A 1 314 ? -8.282 -3.571 21.143 1.00 95.88 314 ARG A C 1
ATOM 2388 O O . ARG A 1 314 ? -9.473 -3.429 21.399 1.00 95.88 314 ARG A O 1
ATOM 2395 N N . ALA A 1 315 ? -7.343 -2.735 21.588 1.00 95.19 315 ALA A N 1
ATOM 2396 C CA . ALA A 1 315 ? -7.659 -1.527 22.344 1.00 95.19 315 ALA A CA 1
ATOM 2397 C C . ALA A 1 315 ? -8.496 -0.540 21.511 1.00 95.19 315 ALA A C 1
ATOM 2399 O O . ALA A 1 315 ? -9.445 0.047 22.028 1.00 95.19 315 ALA A O 1
ATOM 2400 N N . MET A 1 316 ? -8.186 -0.394 20.218 1.00 95.06 316 MET A N 1
ATOM 2401 C CA . MET A 1 316 ? -8.973 0.434 19.301 1.00 95.06 316 MET A CA 1
ATOM 2402 C C . MET A 1 316 ? -10.397 -0.106 19.124 1.00 95.06 316 MET A C 1
ATOM 2404 O O . MET A 1 316 ? -11.332 0.676 19.248 1.00 95.06 316 MET A O 1
ATOM 2408 N N . ASP A 1 317 ? -10.583 -1.417 18.921 1.00 95.62 317 ASP A N 1
ATOM 2409 C CA . ASP A 1 317 ? -11.920 -2.042 18.821 1.00 95.62 317 ASP A CA 1
ATOM 2410 C C . ASP A 1 317 ? -12.750 -1.767 20.087 1.00 95.62 317 ASP A C 1
ATOM 2412 O O . ASP A 1 317 ? -13.870 -1.265 20.020 1.00 95.62 317 ASP A O 1
ATOM 2416 N N . GLN A 1 318 ? -12.149 -1.968 21.265 1.00 96.31 318 GLN A N 1
ATOM 2417 C CA . GLN A 1 318 ? -12.811 -1.692 22.540 1.00 96.31 318 GLN A CA 1
ATOM 2418 C C . GLN A 1 318 ? -13.165 -0.204 22.715 1.00 96.31 318 GLN A C 1
ATOM 2420 O O . GLN A 1 318 ? -14.221 0.123 23.267 1.00 96.31 318 GLN A O 1
ATOM 2425 N N . ALA A 1 319 ? -12.300 0.712 22.269 1.00 95.19 319 ALA A N 1
ATOM 2426 C CA . ALA A 1 319 ? -12.575 2.145 22.315 1.00 95.19 319 ALA A CA 1
ATOM 2427 C C . ALA A 1 319 ? -13.712 2.539 21.358 1.00 95.19 319 ALA A C 1
ATOM 2429 O O . ALA A 1 319 ? -14.584 3.316 21.749 1.00 95.19 319 ALA A O 1
ATOM 2430 N N . ILE A 1 320 ? -13.744 1.970 20.148 1.00 94.19 320 ILE A N 1
ATOM 2431 C CA . ILE A 1 320 ? -14.816 2.166 19.160 1.00 94.19 320 ILE A CA 1
ATOM 2432 C C . ILE A 1 320 ? -16.164 1.747 19.753 1.00 94.19 320 ILE A C 1
ATOM 2434 O O . ILE A 1 320 ? -17.105 2.547 19.748 1.00 94.19 320 ILE A O 1
ATOM 2438 N N . ASP A 1 321 ? -16.227 0.558 20.357 1.00 94.19 321 ASP A N 1
ATOM 2439 C CA . ASP A 1 321 ? -17.427 0.036 21.018 1.00 94.19 321 ASP A CA 1
ATOM 2440 C C . ASP A 1 321 ? -17.871 0.917 22.193 1.00 94.19 321 ASP A C 1
ATOM 2442 O O . ASP A 1 321 ? -19.045 1.285 22.311 1.00 94.19 321 ASP A O 1
ATOM 2446 N N . THR A 1 322 ? -16.924 1.302 23.054 1.00 95.12 322 THR A N 1
ATOM 2447 C CA . THR A 1 322 ? -17.183 2.140 24.238 1.00 95.12 322 THR A CA 1
ATOM 2448 C C . THR A 1 322 ? -17.769 3.491 23.842 1.00 95.12 322 THR A C 1
ATOM 2450 O O . THR A 1 322 ? -18.714 3.982 24.466 1.00 95.12 322 THR A O 1
ATOM 2453 N N . LEU A 1 323 ? -17.223 4.092 22.787 1.00 93.94 323 LEU A N 1
ATOM 2454 C CA . LEU A 1 323 ? -17.647 5.392 22.282 1.00 93.94 323 LEU A CA 1
ATOM 2455 C C . LEU A 1 323 ? -18.869 5.297 21.363 1.00 93.94 323 LEU A C 1
ATOM 2457 O O . LEU A 1 323 ? -19.450 6.334 21.038 1.00 93.94 323 LEU A O 1
ATOM 2461 N N . LYS A 1 324 ? -19.276 4.084 20.957 1.00 93.06 324 LYS A N 1
ATOM 2462 C CA . LYS A 1 324 ? -20.297 3.837 19.925 1.00 93.06 324 LYS A CA 1
ATOM 2463 C C . LYS A 1 324 ? -20.005 4.648 18.661 1.00 93.06 324 LYS A C 1
ATOM 2465 O O . LYS A 1 324 ? -20.889 5.304 18.101 1.00 93.06 324 LYS A O 1
ATOM 2470 N N . ALA A 1 325 ? -18.731 4.678 18.287 1.00 92.31 325 ALA A N 1
ATOM 2471 C CA . ALA A 1 325 ? -18.232 5.471 17.181 1.00 92.31 325 ALA A CA 1
ATOM 2472 C C . ALA A 1 325 ? -18.235 4.659 15.886 1.00 92.31 325 ALA A C 1
ATOM 2474 O O . ALA A 1 325 ? -18.153 3.436 15.890 1.00 92.31 325 ALA A O 1
ATOM 2475 N N . MET A 1 326 ? -18.302 5.364 14.765 1.00 91.06 326 MET A N 1
ATOM 2476 C CA . MET A 1 326 ? -17.834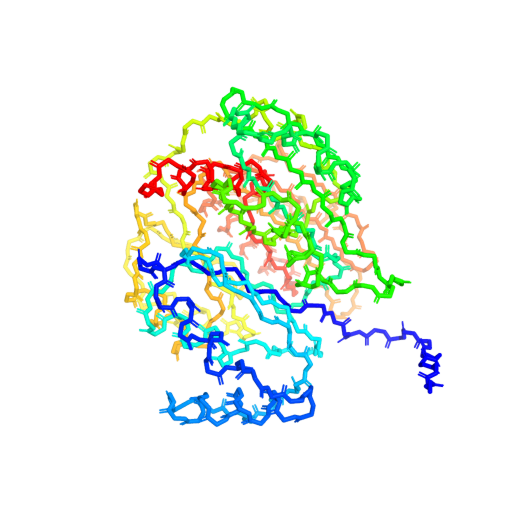 4.841 13.491 1.00 91.06 326 MET A CA 1
ATOM 2477 C C . MET A 1 326 ? -16.329 5.084 13.393 1.00 91.06 326 MET A C 1
ATOM 2479 O O . MET A 1 326 ? -15.835 6.082 13.925 1.00 91.06 326 MET A O 1
ATOM 2483 N N . SER A 1 327 ? -15.613 4.208 12.695 1.00 91.12 327 SER A N 1
ATOM 2484 C CA . SER A 1 327 ? -14.159 4.284 12.571 1.00 91.12 327 SER A CA 1
ATOM 2485 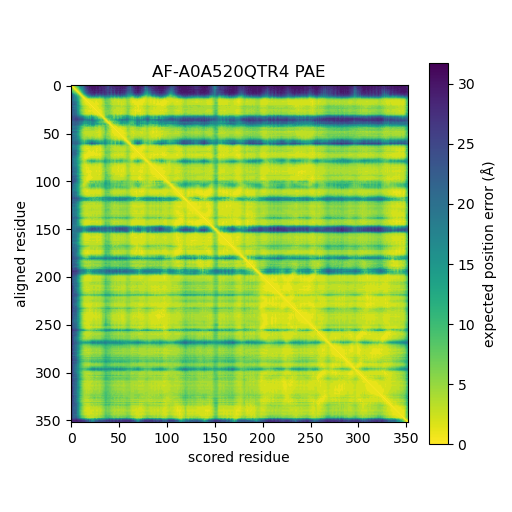C C . SER A 1 327 ? -13.693 4.133 11.132 1.00 91.12 327 SER A C 1
ATOM 2487 O O . SER A 1 327 ? -14.158 3.247 10.417 1.00 91.12 327 SER A O 1
ATOM 2489 N N . PHE A 1 328 ? -12.694 4.923 10.764 1.00 89.31 328 PHE A N 1
ATOM 2490 C CA . PHE A 1 328 ? -11.797 4.643 9.656 1.00 89.31 328 PHE A CA 1
ATOM 2491 C C . PHE A 1 328 ? -10.429 4.314 10.249 1.00 89.31 328 PHE A C 1
ATOM 2493 O O . PHE A 1 328 ? -9.872 5.121 10.991 1.00 89.31 328 PHE A O 1
ATOM 2500 N N . ILE A 1 329 ? -9.937 3.101 10.003 1.00 91.75 329 ILE A N 1
ATOM 2501 C CA . ILE A 1 329 ? -8.661 2.633 10.543 1.00 91.75 329 ILE A CA 1
ATOM 2502 C C . ILE A 1 329 ? -7.745 2.327 9.380 1.00 91.75 329 ILE A C 1
ATOM 2504 O O . ILE A 1 329 ? -8.111 1.590 8.465 1.00 91.75 329 ILE A O 1
ATOM 2508 N N . GLU A 1 330 ? -6.538 2.852 9.465 1.00 89.50 330 GLU A N 1
ATOM 2509 C CA . GLU A 1 330 ? -5.502 2.633 8.484 1.00 89.50 330 GLU A CA 1
ATOM 2510 C C . GLU A 1 330 ? -4.268 2.022 9.138 1.00 89.50 330 GLU A C 1
ATOM 2512 O O . GLU A 1 330 ? -3.874 2.392 10.250 1.00 89.50 330 GLU A O 1
ATOM 2517 N N . VAL A 1 331 ? -3.645 1.083 8.426 1.00 91.19 331 VAL A N 1
ATOM 2518 C CA . VAL A 1 331 ? -2.426 0.406 8.863 1.00 91.19 331 VAL A CA 1
ATOM 2519 C C . VAL A 1 331 ? -1.398 0.473 7.744 1.00 91.19 331 VAL A C 1
ATOM 2521 O O . VAL A 1 331 ? -1.607 -0.066 6.657 1.00 91.19 331 VAL A O 1
ATOM 2524 N N . PHE A 1 332 ? -0.263 1.105 8.026 1.00 87.75 332 PHE A N 1
ATOM 2525 C CA . PHE A 1 332 ? 0.820 1.296 7.063 1.00 87.75 332 PHE A CA 1
ATOM 2526 C C . PHE A 1 332 ? 2.178 0.995 7.702 1.00 87.75 332 PHE A C 1
ATOM 2528 O O . PHE A 1 332 ? 2.291 0.995 8.930 1.00 87.75 332 PHE A O 1
ATOM 2535 N N . PRO A 1 333 ? 3.241 0.769 6.913 1.00 88.00 333 PRO A N 1
ATOM 2536 C CA . PRO A 1 333 ? 4.599 0.793 7.450 1.00 88.00 333 PRO A CA 1
ATOM 2537 C C . PRO A 1 333 ? 4.878 2.128 8.158 1.00 88.00 333 PRO A C 1
ATOM 2539 O O . PRO A 1 333 ? 4.382 3.165 7.721 1.00 88.00 333 PRO A O 1
ATOM 2542 N N . GLU A 1 334 ? 5.681 2.132 9.227 1.00 86.06 334 GLU A N 1
ATOM 2543 C CA . GLU A 1 334 ? 6.077 3.392 9.883 1.00 86.06 334 GLU A CA 1
ATOM 2544 C C . GLU A 1 334 ? 6.818 4.331 8.918 1.00 86.06 334 GLU A C 1
ATOM 2546 O O . GLU A 1 334 ? 6.596 5.543 8.942 1.00 86.06 334 GLU A O 1
ATOM 2551 N N . THR A 1 335 ? 7.681 3.748 8.080 1.00 86.69 335 THR A N 1
ATOM 2552 C CA . THR A 1 335 ? 8.530 4.438 7.100 1.00 86.69 335 THR A CA 1
ATOM 2553 C C . THR A 1 335 ? 8.326 3.842 5.700 1.00 86.69 335 THR A C 1
ATOM 2555 O O . THR A 1 335 ? 9.166 3.065 5.225 1.00 86.69 335 THR A O 1
ATOM 2558 N N . PRO A 1 336 ? 7.201 4.124 5.009 1.00 86.88 336 PRO A N 1
ATOM 2559 C CA . PRO A 1 336 ? 6.901 3.541 3.702 1.00 86.88 336 PRO A CA 1
ATOM 2560 C C . PRO A 1 336 ? 8.040 3.706 2.690 1.00 86.88 336 PRO A C 1
ATOM 2562 O O . PRO A 1 336 ? 8.321 2.762 1.943 1.00 86.88 336 PRO A O 1
ATOM 2565 N N . LEU A 1 337 ? 8.760 4.837 2.727 1.00 89.88 337 LEU A N 1
ATOM 2566 C CA . LEU A 1 337 ? 9.903 5.092 1.853 1.00 89.88 337 LE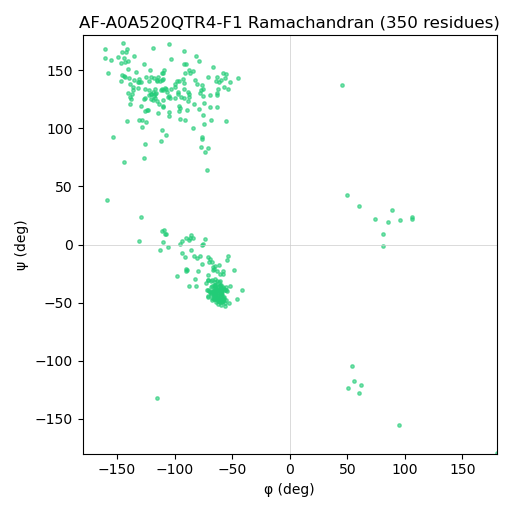U A CA 1
ATOM 2567 C C . LEU A 1 337 ? 11.038 4.090 2.085 1.00 89.88 337 LEU A C 1
ATOM 2569 O O . LEU A 1 337 ? 11.501 3.445 1.145 1.00 89.88 337 LEU A O 1
ATOM 2573 N N . ALA A 1 338 ? 11.458 3.899 3.339 1.00 89.38 338 ALA A N 1
ATOM 2574 C CA . ALA A 1 338 ? 12.533 2.968 3.678 1.00 89.38 338 ALA A CA 1
ATOM 2575 C C . ALA A 1 338 ? 12.167 1.524 3.295 1.00 89.38 338 ALA A C 1
ATOM 2577 O O . ALA A 1 338 ? 13.002 0.787 2.767 1.00 89.38 338 ALA A O 1
ATOM 2578 N N . HIS A 1 339 ? 10.909 1.123 3.500 1.00 88.75 339 HIS A N 1
ATOM 2579 C CA . HIS A 1 339 ? 10.426 -0.200 3.104 1.00 88.75 339 HIS A CA 1
ATOM 2580 C C . HIS A 1 339 ? 10.493 -0.421 1.584 1.00 88.75 339 HIS A C 1
ATOM 2582 O O . HIS A 1 339 ? 10.983 -1.470 1.152 1.00 88.75 339 HIS A O 1
ATOM 2588 N N . ALA A 1 340 ? 10.050 0.550 0.778 1.00 91.56 340 ALA A N 1
ATOM 2589 C CA . ALA A 1 340 ? 10.152 0.488 -0.682 1.00 91.56 340 ALA A CA 1
ATOM 2590 C C . ALA A 1 340 ? 11.618 0.437 -1.138 1.00 91.56 340 ALA A C 1
ATOM 2592 O O . ALA A 1 340 ? 12.028 -0.478 -1.853 1.00 91.56 340 ALA A O 1
ATOM 2593 N N . MET A 1 341 ? 12.461 1.329 -0.612 1.00 92.62 341 MET A N 1
ATOM 2594 C CA . MET A 1 341 ? 13.893 1.364 -0.915 1.00 92.62 341 MET A CA 1
ATOM 2595 C C . MET A 1 341 ? 14.603 0.029 -0.616 1.00 92.62 341 MET A C 1
ATOM 2597 O O . MET A 1 341 ? 15.451 -0.407 -1.400 1.00 92.62 341 MET A O 1
ATOM 2601 N N . ARG A 1 342 ? 14.260 -0.662 0.486 1.00 89.56 342 ARG A N 1
ATOM 2602 C CA . ARG A 1 342 ? 14.810 -1.998 0.803 1.00 89.56 342 ARG A CA 1
ATOM 2603 C C . ARG A 1 342 ? 14.448 -3.038 -0.251 1.00 89.56 342 ARG A C 1
ATOM 2605 O O . ARG A 1 342 ? 15.316 -3.816 -0.650 1.00 89.56 342 ARG A O 1
ATOM 2612 N N . ARG A 1 343 ? 13.187 -3.071 -0.689 1.00 89.25 343 ARG A N 1
ATOM 2613 C CA . ARG A 1 343 ? 12.724 -4.003 -1.729 1.00 89.25 343 ARG A CA 1
ATOM 2614 C C . ARG A 1 343 ? 13.414 -3.730 -3.054 1.00 89.25 343 ARG A C 1
ATOM 2616 O O . ARG A 1 343 ? 14.030 -4.635 -3.607 1.00 89.25 343 ARG A O 1
ATOM 2623 N N . MET A 1 344 ? 13.432 -2.474 -3.481 1.00 92.25 344 MET A N 1
ATOM 2624 C CA . MET A 1 344 ? 14.084 -2.067 -4.723 1.00 92.25 344 MET A CA 1
ATOM 2625 C C . MET A 1 344 ? 15.576 -2.396 -4.715 1.00 92.25 344 MET A C 1
ATOM 2627 O O . MET A 1 344 ? 16.098 -2.906 -5.699 1.00 92.25 344 MET A O 1
ATOM 2631 N N . LYS A 1 345 ? 16.271 -2.196 -3.588 1.00 90.50 345 LYS A N 1
ATOM 2632 C CA . LYS A 1 345 ? 17.682 -2.585 -3.460 1.00 90.50 345 LYS A CA 1
ATOM 2633 C C . LYS A 1 345 ? 17.887 -4.090 -3.651 1.00 90.50 345 LYS A C 1
ATOM 2635 O O . LYS A 1 345 ? 18.867 -4.482 -4.277 1.00 90.50 345 LYS A O 1
ATOM 2640 N N . ARG A 1 346 ? 16.978 -4.930 -3.141 1.00 87.31 346 ARG A N 1
ATOM 2641 C CA . ARG A 1 346 ? 17.013 -6.384 -3.379 1.00 87.31 346 ARG A CA 1
ATOM 2642 C C . ARG A 1 346 ? 16.788 -6.697 -4.851 1.00 87.31 346 ARG A C 1
ATOM 2644 O O . ARG A 1 346 ? 17.547 -7.478 -5.417 1.00 87.31 346 ARG A O 1
ATOM 2651 N N . ASP A 1 347 ? 15.815 -6.054 -5.480 1.00 86.25 347 ASP A N 1
ATOM 2652 C CA . ASP A 1 347 ? 15.517 -6.291 -6.891 1.00 86.25 347 ASP A CA 1
ATOM 2653 C C . ASP A 1 347 ? 16.689 -5.850 -7.791 1.00 86.25 347 ASP A C 1
ATOM 2655 O O . ASP A 1 347 ? 17.071 -6.600 -8.681 1.00 86.25 347 ASP A O 1
ATOM 2659 N N . LEU A 1 348 ? 17.386 -4.751 -7.471 1.00 87.19 348 LEU A N 1
ATOM 2660 C CA . LEU A 1 348 ? 18.614 -4.326 -8.164 1.00 87.19 348 LEU A CA 1
ATOM 2661 C C . LEU A 1 348 ? 19.792 -5.311 -8.044 1.00 87.19 348 LEU A C 1
ATOM 2663 O O . LEU A 1 348 ? 20.704 -5.263 -8.868 1.00 87.19 348 LEU A O 1
ATOM 2667 N N . THR A 1 349 ? 19.811 -6.165 -7.016 1.00 73.94 349 THR A N 1
ATOM 2668 C CA . THR A 1 349 ? 20.862 -7.185 -6.810 1.00 73.94 349 THR A CA 1
ATOM 2669 C C . THR A 1 349 ? 20.539 -8.537 -7.447 1.00 73.94 349 THR A C 1
ATOM 2671 O O . THR A 1 349 ? 21.406 -9.403 -7.500 1.00 73.94 349 THR A O 1
ATOM 2674 N N . VAL A 1 350 ? 19.297 -8.725 -7.905 1.00 58.41 350 VAL A N 1
ATOM 2675 C CA . VAL A 1 350 ? 18.780 -9.977 -8.488 1.00 58.41 350 VAL A CA 1
ATOM 2676 C C . VAL A 1 350 ? 18.641 -9.873 -10.016 1.00 58.41 350 VAL A C 1
ATOM 2678 O O . VAL A 1 350 ? 18.285 -10.849 -10.674 1.00 58.41 350 VAL A O 1
ATOM 2681 N N . LEU A 1 351 ? 18.945 -8.713 -10.603 1.00 48.47 351 LEU A N 1
ATOM 2682 C CA . LEU A 1 351 ? 18.981 -8.547 -12.053 1.00 48.47 351 LEU A CA 1
ATOM 2683 C C . LEU A 1 351 ? 20.266 -9.196 -12.615 1.00 48.47 351 LEU A C 1
ATOM 2685 O O . LEU A 1 351 ? 21.337 -8.929 -12.065 1.00 48.47 351 LEU A O 1
ATOM 2689 N N . PRO A 1 352 ? 20.154 -10.087 -13.622 1.00 39.56 352 PRO A N 1
ATOM 2690 C CA . PRO A 1 352 ? 21.280 -10.839 -14.180 1.00 39.56 352 PRO A CA 1
ATOM 2691 C C . PRO A 1 352 ? 22.352 -9.963 -14.832 1.00 39.56 352 PRO A C 1
ATOM 2693 O O . PRO A 1 352 ? 22.000 -8.879 -15.354 1.00 39.56 352 PRO A O 1
#

Solvent-accessible surface area (backbone atoms only — not comparable to full-atom values): 19263 Å² total; per-residue (Å²): 138,82,81,83,85,64,86,82,79,81,72,70,25,42,16,37,39,30,30,38,38,94,45,37,63,63,21,37,52,70,40,55,60,38,64,94,49,60,78,82,48,25,57,51,34,46,51,52,52,41,48,73,71,65,47,78,66,80,91,55,50,89,55,67,52,73,46,52,39,61,29,24,29,38,36,39,17,56,27,71,52,52,36,47,52,54,60,50,49,51,41,33,72,77,46,30,48,30,62,41,61,48,45,67,31,89,55,66,49,24,42,38,38,36,33,45,57,70,65,101,56,64,46,70,61,47,42,52,75,63,60,42,77,45,77,41,78,57,91,67,31,32,36,33,35,35,70,54,51,99,85,51,99,65,55,70,66,58,52,49,53,56,42,44,65,69,54,55,89,55,53,65,32,59,49,70,44,55,85,52,94,84,67,48,67,70,59,27,61,78,59,66,64,84,75,46,80,46,18,36,40,38,32,40,29,91,47,40,69,42,33,52,54,54,56,74,74,58,84,81,61,62,30,50,32,72,24,33,33,43,33,62,35,77,58,93,52,51,72,57,47,38,54,40,38,78,56,59,26,53,52,31,46,39,69,39,52,41,29,26,42,39,38,39,28,30,42,97,89,51,75,40,52,35,69,58,53,51,54,39,32,51,74,62,68,55,83,59,91,70,52,47,70,43,74,55,96,56,24,16,29,44,35,35,74,31,76,66,52,49,68,56,34,42,32,48,28,54,27,34,61,74,67,66,39,50,74,50,73,46,79,45,55,66,53,54,64,24,56,50,52,54,52,38,55,52,55,56,71,69,61,131

Radius of gyration: 20.57 Å; Cα contacts (8 Å, |Δi|>4): 703; chains: 1; bounding box: 54×43×59 Å

pLDDT: mean 84.92, std 15.13, range [24.83, 97.88]

Secondary structure (DSSP, 8-state):
---------S--EEEEEEEE-SSHHHHHHHHHTT-SS-HHHHHHHHHHHHHHTT---TT----EEEEEETTEEEEEEEESS-TTHHHHHHHHHHT-EEEE--SSBSSPPEEEEEEESSSSS-HHHHHHHTT-SEEEEETTEEEEEEE--TT-S--HHHHHHHHHHHHTTS-EEEEEE---TT--HHHHHHT-PPPPS-EEEEEEESSHHHHHHHHHT--SSEEEETTEEEEEESS--HHHHHHHHHTTEEEEEE-SS-EEEEEEEE-SSSPPPHHHHHHHHHHTT---TT-EEEEETTEEEEEEEESSHHHHHHHHHHHHHHHT-EEEEEEEESSHHHHHHHHHHHHHHH--

Sequence (352 aa):
MRAYQGYASNNSGDTVLVARFVEAKEAAEIVDALRGVDPEVHQHALRSFLLAEGCDLSGTHWDAELASVGRMLLATGYDPSDALGAVREVATRRGAEVLHSAVHSHDPPTLLIATQARGPVDAETELWVAGADDVQRHGGSVFATFASREFGPRSWSQQLEETRAKLGDAPFAAELVVNLARERLVDGCKTLVDPSAVGWFHAWFEVEEHAATFSRSLDGDFARAGSVVLVRVPRFRKRLAVRAHDAGAVGCWLPDAPVRISASLYRRSDVLLPDQLEAALRSTGLDLSTVTFSAEHRLAVASLVSSDPLPTLRAMDQAIDTLKAMSFIEVFPETPLAHAMRRMKRDLTVLP

Foldseek 3Di:
DDPPPDPDPDQKAKWKWKWFAPFLVLLVVLCVLQPDADPVCSQVSNVVVLVVVVDDCPPADDDKDWDGDTRIIIMMDMDSFANCLSVLLSRLLSPIATADTDGGDPFFWKKKKKFFCDDPDNLQVLLVVLPFPDWDDADGMIMTIDGDDPPDPDDVVNSVVSSCVSCDPTQMDIDTFGPCPPPDVVVLNVPLDDFDLKKKKKWFAPQQVLCVVLVVVDDDDWAAARRIIIDIDSDDDSVNSNSSVVSRIDIHIGNHDWKKKKKWKADPVAADALVLLVVQLVVLVDDCPFWDWDDDPRTTMIMGIDRDCRSVRNSNNSSCVVVVIDIDMDIGHPRRSSVSVNVSVVSSVPDD

Mean predicted aligned error: 7.02 Å

Nearest PDB structures (foldseek):
  2jvr-assembly1_A  TM=5.646E-01  e=1.514E-01  Saccharomyces cerevisiae
  6wue-assembly1_B-2  TM=5.350E-01  e=7.309E-01  Synechocystis sp. PCC 6803
  5cw9-assembly1_A  TM=4.091E-01  e=2.606E-01  synthetic construct
  4kyz-assembly1_A  TM=4.013E-01  e=4.998E-01  synthetic construct
  2zho-assembly2_D  TM=3.357E-01  e=1.012E+00  Thermus thermophilus